Protein 4KAV (pdb70)

Organism: Neisseria meningitidis serogroup B (strain ATCC BAA-335 / MC58) (NCBI:txid122586)

Foldseek 3Di:
DVDAAAEFFVKAFDAPDPDFAEEEEEEAAAAAFLCLDVVLPNVDNLQVVLVVVPLQKQKFNFEWALFLHLGRLLCCFLDGSVPDDPVNSLRYQGLVNHCVVNPAQEEEEDQAPDSSNNCVVHHYDDQLVVQDPVFDDPSHGAQCSVVVCVVCSVVVDRHHYYYYRYHNQCAAPQLQSHADPVLLPFDDADRDRPLVVDDLSRQVSSSSSSSSSVSVSLVVVCVVPQPPLSYWYDYHYKYNWHWDSQVVHTGIRDGPVPGDSRTTHIIIHIHPNCVVRVQFDSVVLSVLSHPDHYYSSLVSQLVCVSGMPSGPSHDLVRSGNVGGDD

Solvent-accessible surface area: 13990 Å² total

Nearest PDB structures (foldseek):
  4kav-assembly1_A  TM=1.002E+00  e=4.774E-69  Neisseria meningitidis MC58
  5fgn-assembly1_A  TM=9.959E-01  e=5.882E-64  Neisseria meningitidis serogroup B
  4tn0-assembly2_B  TM=8.962E-01  e=6.482E-32  Campylobacter jejuni subsp. jejuni HB93-13
  6bnf-assembly1_A  TM=8.898E-01  e=1.001E-30  Moraxella sp. HMSC061H09
  6bnc-assembly2_B  TM=8.935E-01  e=4.174E-30  Moraxella sp. HMSC061H09

Sequence (326 aa):
SNNIPYTQLDAVVVQNRPAAGGSSLRRFVVLVVGETTRAANWGLNGYSRQTTPLLAARGDEIVNFPQVRSCCCGTSAHSLPCCFSSTFDRTDYYDEIKAEHQDNLLDIVQRAGVEVTWLENDSGCCKGVCCGKVPNTDDVVTSSLNLPEYCRNGECLDNILLTKFDEVLNKKNDKDAVLILHTIGSHGPTYYEERYTEAERKKKFTTPPTCCDTNEINKCCTRATLVVNTYDNTVLYVDQFIDKVIRKLENRDDLLESSVVHYVSSDHGESLGENGYLHAAPYAIAPSGQTHHIPVWFSKAFRQHGGIDFFQCCLKQKAAENEYSHDHYFSTVLGLDISNSQTYRKEDILAACCRRP

InterPro domains:
  IPR000917 Sulfatase, N-terminal [PF00884] (233-524)
  IPR012549 Phosphoethanolamine transferase, N-terminal [PF08019] (57-205)
  IPR017850 Alkaline-phosphatase-like, core domain superfamily [G3DSA:3.40.720.10] (210-544)
  IPR017850 Alkaline-phosphatase-like, core domain superfamily [SSF53649] (234-526)
  IPR040423 Phosphoethanolamine transferase [PTHR30443] (1-543)
  IPR058130 Phosphoethanolamine transferase, C-terminal domain [cd16017] (234-525)

Radius of gyration: 19.14 Å; Cα contacts (8 Å, |Δi|>4): 708; chains: 1; bounding box: 42×45×56 Å

CATH classification: 3.40.720.10

Secondary structure (DSSP, 8-state):
--S--B-----EE-PPTTPPPEEEEEEEE-S--GGG-GGGT-SS-S-HHHHHTGGGS---S-EE-S-----TTT---S--GGG--HHHHHTB--HHHHHHHTT-EEEEEE-SS--TTTTTTS-EEEGGGG--TTTEETTEE-GGGGGGGHHHHHTS-SS-EEEEEE--TT-SS-GGGG--GGG--S-S---SS-GGGS-HHHHHHHHHHHHHHHHHHHHHHHHHHTT-TT-EEEEEEEES---B-STT--BS---GGG--HHHHB----B-HHHHHHS-B-HHHHHHHHHH--EEGGGHHHHHHH--EES-SS-----TTGGGB--

Structure (mmCIF, N/CA/C/O backbone):
data_4KAV
#
_entry.id   4KAV
#
_cell.length_a   43.696
_cell.length_b   44.923
_cell.length_c   50.179
_cell.angle_alpha   70.26
_cell.angle_beta   69.36
_cell.angle_gamma   61.13
#
_symmetry.space_group_name_H-M   'P 1'
#
loop_
_entity.id
_entity.type
_entity.pdbx_description
1 polymer 'YhbX/YhjW/YijP/YjdB family protein'
2 non-polymer 'ZINC ION'
3 non-polymer 'COPPER (II) ION'
4 non-polymer 'PHOSPHATE ION'
5 non-polymer 'SODIUM ION'
6 non-polymer 'MAGNESIUM ION'
7 non-polymer DECYLAMINE-N,N-DIMETHYL-N-OXIDE
8 water water
#
loop_
_atom_site.group_PDB
_atom_site.id
_atom_site.type_symbol
_atom_site.label_atom_id
_atom_site.label_alt_id
_atom_site.label_comp_id
_atom_site.label_asym_id
_atom_site.label_entity_id
_atom_site.label_seq_id
_atom_site.pdbx_PDB_ins_code
_atom_site.Cartn_x
_atom_site.Cartn_y
_atom_site.Cartn_z
_atom_site.occupancy
_atom_site.B_iso_or_equiv
_atom_site.auth_seq_id
_atom_site.auth_comp_id
_atom_site.auth_asym_id
_atom_site.auth_atom_id
_atom_site.pdbx_PDB_model_num
ATOM 1 N N . SER A 1 1 ? 21.241 -17.482 -15.711 1.00 19.25 210 SER A N 1
ATOM 2 C CA . SER A 1 1 ? 21.522 -18.025 -17.029 1.00 22.71 210 SER A CA 1
ATOM 3 C C . SER A 1 1 ? 20.716 -19.284 -17.337 1.00 21.71 210 SER A C 1
ATOM 4 O O . SER A 1 1 ? 20.697 -19.741 -18.483 1.00 22.87 210 SER A O 1
ATOM 11 N N . ASN A 1 2 ? 20.058 -19.865 -16.340 1.00 18.11 211 ASN A N 1
ATOM 12 C CA A ASN A 1 2 ? 19.360 -21.151 -16.445 0.51 19.42 211 ASN A CA 1
ATOM 13 C CA B ASN A 1 2 ? 19.515 -21.183 -16.645 0.49 18.02 211 ASN A CA 1
ATOM 14 C C . ASN A 1 2 ? 18.226 -21.141 -17.462 1.00 19.48 211 ASN A C 1
ATOM 15 O O . ASN A 1 2 ? 17.806 -22.175 -17.979 1.00 21.94 211 ASN A O 1
ATOM 34 N N . ILE A 1 3 ? 17.662 -19.962 -17.653 1.00 18.46 212 ILE A N 1
ATOM 35 C CA . ILE A 1 3 ? 16.612 -19.791 -18.640 1.00 19.65 212 ILE A CA 1
ATOM 36 C C . ILE A 1 3 ? 16.875 -18.440 -19.285 1.00 19.64 212 ILE A C 1
ATOM 37 O O . ILE A 1 3 ? 17.492 -17.570 -18.674 1.00 18.19 212 ILE A O 1
ATOM 53 N N . PRO A 1 4 ? 16.455 -18.265 -20.543 1.00 22.27 213 PRO A N 1
ATOM 54 C CA . PRO A 1 4 ? 16.763 -16.973 -21.156 1.00 22.45 213 PRO A CA 1
ATOM 55 C C . PRO A 1 4 ? 16.174 -15.807 -20.373 1.00 20.84 213 PRO A C 1
ATOM 56 O O . PRO A 1 4 ? 15.091 -15.920 -19.806 1.00 21.90 213 PRO A O 1
ATOM 67 N N . TYR A 1 5 ? 16.908 -14.703 -20.332 1.00 18.20 214 TYR A N 1
ATOM 68 C CA . TYR A 1 5 ? 16.471 -13.527 -19.609 1.00 17.33 214 TYR A CA 1
ATOM 69 C C . TYR A 1 5 ? 15.507 -12.735 -20.476 1.00 18.02 214 TYR A C 1
ATOM 70 O O . TYR A 1 5 ? 15.779 -12.478 -21.648 1.00 18.56 214 TYR A O 1
ATOM 88 N N . THR A 1 6 ? 14.381 -12.353 -19.889 1.00 17.01 215 THR A N 1
ATOM 89 C CA . THR A 1 6 ? 13.373 -11.588 -20.596 1.00 16.75 215 THR A CA 1
ATOM 90 C C . THR A 1 6 ? 13.457 -10.113 -20.196 1.00 15.71 215 THR A C 1
ATOM 91 O O . THR A 1 6 ? 13.213 -9.735 -19.045 1.00 13.97 215 THR A O 1
ATOM 102 N N . GLN A 1 7 ? 13.843 -9.272 -21.145 1.00 16.77 216 GLN A N 1
ATOM 103 C CA . GLN A 1 7 ? 13.678 -7.850 -20.979 1.00 17.22 216 GLN A CA 1
ATOM 104 C C . GLN A 1 7 ? 12.207 -7.558 -21.230 1.00 17.09 216 GLN A C 1
ATOM 105 O O . GLN A 1 7 ? 11.604 -8.068 -22.178 1.00 19.76 216 GLN A O 1
ATOM 119 N N . LEU A 1 8 ? 11.608 -6.777 -20.355 1.00 13.46 217 LEU A N 1
ATOM 120 C CA . LEU A 1 8 ? 10.197 -6.461 -20.517 1.00 12.01 217 LEU A CA 1
ATOM 121 C C . LEU A 1 8 ? 10.021 -4.998 -20.830 1.00 11.94 217 LEU A C 1
ATOM 122 O O . LEU A 1 8 ? 10.791 -4.168 -20.360 1.00 13.84 217 LEU A O 1
ATOM 138 N N . ASP A 1 9 ? 8.990 -4.686 -21.596 1.00 10.14 218 ASP A N 1
ATOM 139 C CA . ASP A 1 9 ? 8.628 -3.298 -21.836 1.00 10.61 218 ASP A CA 1
ATOM 140 C C . ASP A 1 9 ? 9.807 -2.527 -22.446 1.00 10.98 218 ASP A C 1
ATOM 141 O O . ASP A 1 9 ? 10.198 -1.471 -21.976 1.00 11.82 218 ASP A O 1
ATOM 181 N N . ALA A 1 11 ? 10.081 -0.711 -25.127 1.00 11.61 220 ALA A N 1
ATOM 182 C CA . ALA A 1 11 ? 9.854 0.598 -25.738 1.00 12.24 220 ALA A CA 1
ATOM 183 C C . ALA A 1 11 ? 9.201 1.563 -24.752 1.00 10.28 220 ALA A C 1
ATOM 184 O O . ALA A 1 11 ? 8.643 2.579 -25.142 1.00 9.10 220 ALA A O 1
ATOM 191 N N . VAL A 1 12 ? 9.292 1.284 -23.456 1.00 8.77 221 VAL A N 1
ATOM 192 C CA A VAL A 1 12 ? 8.663 2.116 -22.455 0.38 7.84 221 VAL A CA 1
ATOM 193 C CA B VAL A 1 12 ? 8.623 2.159 -22.491 0.62 8.74 221 VAL A CA 1
ATOM 194 C C . VAL A 1 12 ? 9.156 3.568 -22.522 1.00 8.23 221 VAL A C 1
ATOM 195 O O . VAL A 1 12 ? 10.344 3.804 -22.743 1.00 9.27 221 VAL A O 1
ATOM 220 N N . VAL A 1 13 ? 8.236 4.498 -22.282 1.00 7.62 222 VAL A N 1
ATOM 221 C CA . VAL A 1 13 ? 8.545 5.909 -22.212 1.00 8.72 222 VAL A CA 1
ATOM 222 C C . VAL A 1 13 ? 7.663 6.508 -21.126 1.00 8.46 222 VAL A C 1
ATOM 223 O O . VAL A 1 13 ? 6.724 5.864 -20.662 1.00 10.04 222 VAL A O 1
ATOM 236 N N . GLN A 1 14 ? 7.970 7.736 -20.715 1.00 7.09 223 GLN A N 1
ATOM 237 C CA . GLN A 1 14 ? 7.018 8.508 -19.938 1.00 8.80 223 GLN A CA 1
ATOM 238 C C . GLN A 1 14 ? 6.117 9.308 -20.848 1.00 11.55 223 GLN A C 1
ATOM 239 O O . GLN A 1 14 ? 6.590 9.884 -21.838 1.00 13.88 223 GLN A O 1
ATOM 253 N N . ASN A 1 15 ? 4.835 9.355 -20.500 1.00 11.83 224 ASN A N 1
ATOM 254 C CA . ASN A 1 15 ? 3.864 10.171 -21.209 1.00 13.81 224 ASN A CA 1
ATOM 255 C C . ASN A 1 15 ? 3.283 11.220 -20.269 1.00 13.36 224 ASN A C 1
ATOM 256 O O . ASN A 1 15 ? 2.075 11.262 -20.037 1.00 15.12 224 ASN A O 1
ATOM 267 N N . ARG A 1 16 ? 4.155 12.068 -19.731 1.00 13.68 225 ARG A N 1
ATOM 268 C CA . ARG A 1 16 ? 3.734 13.131 -18.814 1.00 13.41 225 ARG A CA 1
ATOM 269 C C . ARG A 1 16 ? 3.046 14.224 -19.616 1.00 14.89 225 ARG A C 1
ATOM 270 O O . ARG A 1 16 ? 3.361 14.445 -20.785 1.00 14.98 225 ARG A O 1
ATOM 291 N N . PRO A 1 17 ? 2.114 14.950 -18.982 1.00 15.21 226 PRO A N 1
ATOM 292 C CA . PRO A 1 17 ? 1.558 16.048 -19.759 1.00 15.57 226 PRO A CA 1
ATOM 293 C C . PRO A 1 17 ? 2.637 17.036 -20.237 1.00 15.53 226 PRO A C 1
ATOM 294 O O . PRO A 1 17 ? 3.686 17.254 -19.586 1.00 14.02 226 PRO A O 1
ATOM 305 N N A ALA A 1 18 ? 2.371 17.640 -21.383 0.94 16.72 227 ALA A N 1
ATOM 306 N N B ALA A 1 18 ? 2.355 17.646 -21.386 0.06 15.39 227 ALA A N 1
ATOM 307 C CA A ALA A 1 18 ? 3.251 18.647 -21.945 0.94 16.52 227 ALA A CA 1
ATOM 308 C CA B ALA A 1 18 ? 3.299 18.509 -22.096 0.06 15.07 227 ALA A CA 1
ATOM 309 C C A ALA A 1 18 ? 3.571 19.767 -20.945 0.94 14.36 227 ALA A C 1
ATOM 310 C C B ALA A 1 18 ? 4.295 19.229 -21.185 0.06 14.33 227 ALA A C 1
ATOM 311 O O A ALA A 1 18 ? 2.688 20.285 -20.252 0.94 14.50 227 ALA A O 1
ATOM 312 O O B ALA A 1 18 ? 5.367 18.701 -20.895 0.06 14.55 227 ALA A O 1
ATOM 325 N N A GLY A 1 19 ? 4.846 20.132 -20.844 0.94 12.47 228 GLY A N 1
ATOM 326 N N B GLY A 1 19 ? 3.947 20.436 -20.748 0.06 13.08 228 GLY A N 1
ATOM 327 C CA A GLY A 1 19 ? 5.252 21.218 -19.967 0.94 11.13 228 GLY A CA 1
ATOM 328 C CA B GLY A 1 19 ? 4.839 21.232 -19.926 0.06 11.57 228 GLY A CA 1
ATOM 329 C C A GLY A 1 19 ? 5.119 20.956 -18.460 0.94 9.58 228 GLY A C 1
ATOM 330 C C B GLY A 1 19 ? 4.689 20.932 -18.446 0.06 10.05 228 GLY A C 1
ATOM 331 O O A GLY A 1 19 ? 5.132 21.889 -17.644 0.94 9.74 228 GLY A O 1
ATOM 332 O O B GLY A 1 19 ? 4.296 21.796 -17.659 0.06 10.22 228 GLY A O 1
ATOM 339 N N . SER A 1 20 ? 5.020 19.702 -18.069 1.00 8.47 229 SER A N 1
ATOM 340 C CA A SER A 1 20 ? 4.765 19.418 -16.675 0.55 6.99 229 SER A CA 1
ATOM 341 C CA B SER A 1 20 ? 4.841 19.226 -16.701 0.45 7.87 229 SER A CA 1
ATOM 342 C C . SER A 1 20 ? 5.981 19.568 -15.743 1.00 6.52 229 SER A C 1
ATOM 343 O O . SER A 1 20 ? 7.165 19.553 -16.133 1.00 6.84 229 SER A O 1
ATOM 358 N N . LEU A 1 21 ? 5.637 19.771 -14.482 1.00 5.69 230 LEU A N 1
ATOM 359 C CA . LEU A 1 21 ? 6.598 19.858 -13.413 1.00 4.87 230 LEU A CA 1
ATOM 360 C C . LEU A 1 21 ? 7.243 18.497 -13.190 1.00 5.63 230 LEU A C 1
ATOM 361 O O . LEU A 1 21 ? 6.714 17.464 -13.574 1.00 6.99 230 LEU A O 1
ATOM 377 N N . ARG A 1 22 ? 8.376 18.506 -12.494 1.00 4.74 231 ARG A N 1
ATOM 378 C CA . ARG A 1 22 ? 9.060 17.300 -12.071 1.00 4.45 231 ARG A CA 1
ATOM 379 C C . ARG A 1 22 ? 8.212 16.502 -11.102 1.00 4.89 231 ARG A C 1
ATOM 380 O O . ARG A 1 22 ? 7.553 17.042 -10.204 1.00 5.82 231 ARG A O 1
ATOM 401 N N . ARG A 1 23 ? 8.253 15.189 -11.260 1.00 4.32 232 ARG A N 1
ATOM 402 C CA . ARG A 1 23 ? 7.547 14.277 -10.383 1.00 4.83 232 ARG A CA 1
ATOM 403 C C . ARG A 1 23 ? 8.595 13.502 -9.604 1.00 4.18 232 ARG A C 1
ATOM 404 O O . ARG A 1 23 ? 9.506 12.926 -10.195 1.00 5.80 232 ARG A O 1
ATOM 425 N N . PHE A 1 24 ? 8.471 13.500 -8.271 1.00 5.65 233 PHE A N 1
ATOM 426 C CA . PHE A 1 24 ? 9.451 12.889 -7.362 1.00 5.06 233 PHE A CA 1
ATOM 427 C C . PHE A 1 24 ? 8.700 11.931 -6.436 1.00 3.60 233 PHE A C 1
ATOM 428 O O . PHE A 1 24 ? 7.880 12.346 -5.617 1.00 5.14 233 PHE A O 1
ATOM 445 N N . VAL A 1 25 ? 8.944 10.641 -6.611 1.00 3.05 234 VAL A N 1
ATOM 446 C CA . VAL A 1 25 ? 8.264 9.628 -5.824 1.00 3.00 234 VAL A CA 1
ATOM 447 C C . VAL A 1 25 ? 9.222 8.942 -4.852 1.00 3.20 234 VAL A C 1
ATOM 448 O O . VAL A 1 25 ? 10.269 8.424 -5.238 1.00 4.08 234 VAL A O 1
ATOM 461 N N . VAL A 1 26 ? 8.862 8.959 -3.583 1.00 4.09 235 VAL A N 1
ATOM 462 C CA . VAL A 1 26 ? 9.636 8.263 -2.559 1.00 3.32 235 VAL A CA 1
ATOM 463 C C . VAL A 1 26 ? 8.907 6.979 -2.155 1.00 3.70 235 VAL A C 1
ATOM 464 O O . VAL A 1 26 ? 7.752 7.051 -1.727 1.00 5.29 235 VAL A O 1
ATOM 477 N N . LEU A 1 27 ? 9.563 5.845 -2.318 1.00 2.61 236 LEU A N 1
ATOM 478 C CA . LEU A 1 27 ? 9.048 4.560 -1.882 1.00 2.32 236 LEU A CA 1
ATOM 479 C C . LEU A 1 27 ? 9.789 4.176 -0.635 1.00 2.68 236 LEU A C 1
ATOM 480 O O . LEU A 1 27 ? 10.962 3.780 -0.706 1.00 3.17 236 LEU A O 1
ATOM 496 N N . VAL A 1 28 ? 9.116 4.275 0.500 1.00 2.56 237 VAL A N 1
ATOM 497 C CA . VAL A 1 28 ? 9.693 3.805 1.770 1.00 1.73 237 VAL A CA 1
ATOM 498 C C . VAL A 1 28 ? 9.295 2.341 1.906 1.00 1.44 237 VAL A C 1
ATOM 499 O O . VAL A 1 28 ? 8.087 2.027 1.985 1.00 2.93 237 VAL A O 1
ATOM 512 N N . VAL A 1 29 ? 10.285 1.472 1.840 1.00 2.13 238 VAL A N 1
ATOM 513 C CA . VAL A 1 29 ? 10.055 0.056 2.020 1.00 2.66 238 VAL A CA 1
ATOM 514 C C . VAL A 1 29 ? 10.369 -0.244 3.466 1.00 2.79 238 VAL A C 1
ATOM 515 O O . VAL A 1 29 ? 11.536 -0.199 3.903 1.00 4.97 238 VAL A O 1
ATOM 528 N N . GLY A 1 30 ? 9.302 -0.497 4.221 1.00 2.78 239 GLY A N 1
ATOM 529 C CA . GLY A 1 30 ? 9.398 -0.786 5.632 1.00 4.37 239 GLY A CA 1
ATOM 530 C C . GLY A 1 30 ? 9.840 -2.197 5.896 1.00 2.52 239 GLY A C 1
ATOM 531 O O . GLY A 1 30 ? 10.063 -2.982 5.001 1.00 3.44 239 GLY A O 1
ATOM 535 N N . GLU A 1 31 ? 9.940 -2.513 7.173 1.00 2.45 240 GLU A N 1
ATOM 536 C CA . GLU A 1 31 ? 10.505 -3.762 7.613 1.00 3.35 240 GLU A CA 1
ATOM 537 C C . GLU A 1 31 ? 9.802 -4.131 8.919 1.00 3.21 240 GLU A C 1
ATOM 538 O O . GLU A 1 31 ? 9.862 -3.385 9.900 1.00 3.72 240 GLU A O 1
ATOM 550 N N . THR A 1 32 ? 9.169 -5.302 8.943 1.00 2.24 241 THR A N 1
ATOM 551 C CA . THR A 1 32 ? 8.627 -5.920 10.168 1.00 1.97 241 THR A CA 1
ATOM 552 C C . THR A 1 32 ? 7.416 -5.240 10.854 1.00 2.46 241 THR A C 1
ATOM 553 O O . THR A 1 32 ? 6.709 -5.891 11.615 1.00 4.16 241 THR A O 1
ATOM 564 N N . THR A 1 33 ? 7.164 -3.971 10.580 1.00 2.38 242 THR A N 1
ATOM 565 C CA . THR A 1 33 ? 6.030 -3.265 11.141 1.00 2.44 242 THR A CA 1
ATOM 566 C C . THR A 1 33 ? 4.701 -3.846 10.693 1.00 3.29 242 THR A C 1
ATOM 567 O O . THR A 1 33 ? 4.479 -4.093 9.507 1.00 3.70 242 THR A O 1
ATOM 578 N N . ARG A 1 34 ? 3.829 -4.125 11.670 1.00 2.55 243 ARG A N 1
ATOM 579 C CA . ARG A 1 34 ? 2.560 -4.787 11.378 1.00 3.71 243 ARG A CA 1
ATOM 580 C C . ARG A 1 34 ? 1.328 -3.909 11.596 1.00 2.90 243 ARG A C 1
ATOM 581 O O . ARG A 1 34 ? 1.323 -2.984 12.405 1.00 3.78 243 ARG A O 1
ATOM 602 N N . ALA A 1 35 ? 0.290 -4.198 10.820 1.00 3.42 244 ALA A N 1
ATOM 603 C CA . ALA A 1 35 ? -0.941 -3.426 10.841 1.00 3.90 244 ALA A CA 1
ATOM 604 C C . ALA A 1 35 ? -1.604 -3.313 12.199 1.00 5.27 244 ALA A C 1
ATOM 605 O O . ALA A 1 35 ? -2.198 -2.283 12.529 1.00 6.11 244 ALA A O 1
ATOM 612 N N . ALA A 1 36 ? -1.539 -4.378 12.969 1.00 5.53 245 ALA A N 1
ATOM 613 C CA . ALA A 1 36 ? -2.258 -4.446 14.222 1.00 5.69 245 ALA A CA 1
ATOM 614 C C . ALA A 1 36 ? -1.676 -3.497 15.281 1.00 6.15 245 ALA A C 1
ATOM 615 O O . ALA A 1 36 ? -2.326 -3.275 16.304 1.00 8.56 245 ALA A O 1
ATOM 622 N N . ASN A 1 37 ? -0.476 -2.950 15.069 1.00 4.82 246 ASN A N 1
ATOM 623 C CA . ASN A 1 37 ? 0.105 -2.015 16.019 1.00 3.41 246 ASN A CA 1
ATOM 624 C C . ASN A 1 37 ? 0.282 -0.625 15.431 1.00 4.07 246 ASN A C 1
ATOM 625 O O . ASN A 1 37 ? 1.108 0.165 15.889 1.00 5.00 246 ASN A O 1
ATOM 636 N N . TRP A 1 38 ? -0.486 -0.352 14.389 1.00 3.86 247 TRP A N 1
ATOM 637 C CA . TRP A 1 38 ? -0.403 0.899 13.631 1.00 4.58 247 TRP A CA 1
ATOM 638 C C . TRP A 1 38 ? -1.522 1.817 14.078 1.00 5.45 247 TRP A C 1
ATOM 639 O O . TRP A 1 38 ? -2.708 1.475 13.956 1.00 5.82 247 TRP A O 1
ATOM 660 N N . GLY A 1 39 ? -1.186 2.983 14.608 1.00 6.10 248 GLY A N 1
ATOM 661 C CA . GLY A 1 39 ? -2.184 3.832 15.221 1.00 6.63 248 GLY A CA 1
ATOM 662 C C . GLY A 1 39 ? -3.321 4.232 14.299 1.00 7.20 248 GLY A C 1
ATOM 663 O O . GLY A 1 39 ? -4.478 4.294 14.725 1.00 7.70 248 GLY A O 1
ATOM 667 N N . LEU A 1 40 ? -3.015 4.508 13.042 1.00 5.85 249 LEU A N 1
ATOM 668 C CA . LEU A 1 40 ? -4.072 4.921 12.108 1.00 5.83 249 LEU A CA 1
ATOM 669 C C . LEU A 1 40 ? -5.112 3.834 11.863 1.00 5.93 249 LEU A C 1
ATOM 670 O O . LEU A 1 40 ? -6.226 4.144 11.410 1.00 6.95 249 LEU A O 1
ATOM 686 N N . ASN A 1 41 ? -4.759 2.574 12.116 1.00 5.43 250 ASN A N 1
ATOM 687 C CA . ASN A 1 41 ? -5.695 1.472 11.993 1.00 6.04 250 ASN A CA 1
ATOM 688 C C . ASN A 1 41 ? -6.562 1.257 13.227 1.00 8.17 250 ASN A C 1
ATOM 689 O O . ASN A 1 41 ? -7.377 0.321 13.245 1.00 12.44 250 ASN A O 1
ATOM 700 N N . GLY A 1 42 ? -6.384 2.074 14.266 1.00 7.41 251 GLY A N 1
ATOM 701 C CA . GLY A 1 42 ? -7.245 1.958 15.430 1.00 8.25 251 GLY A CA 1
ATOM 702 C C . GLY A 1 42 ? -6.612 1.187 16.570 1.00 8.91 251 GLY A C 1
ATOM 703 O O . GLY A 1 42 ? -7.291 0.793 17.511 1.00 12.32 251 GLY A O 1
ATOM 707 N N . TYR A 1 43 ? -5.315 0.916 16.487 1.00 7.79 252 TYR A N 1
ATOM 708 C CA . TYR A 1 43 ? -4.625 0.326 17.631 1.00 9.12 252 TYR A CA 1
ATOM 709 C C . TYR A 1 43 ? -4.885 1.206 18.861 1.00 10.58 252 TYR A C 1
ATOM 710 O O . TYR A 1 43 ? -4.960 2.434 18.754 1.00 11.76 252 TYR A O 1
ATOM 728 N N . SER A 1 44 ? -5.024 0.580 20.028 1.00 11.25 253 SER A N 1
ATOM 729 C CA . SER A 1 44 ? -5.372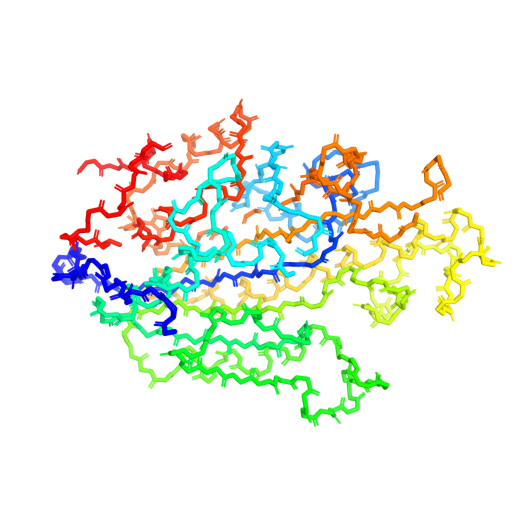 1.349 21.219 1.00 14.30 253 SER A CA 1
ATOM 730 C C . SER A 1 44 ? -4.299 2.356 21.633 1.00 12.84 253 SER A C 1
ATOM 731 O O . SER A 1 44 ? -4.605 3.342 22.291 1.00 14.93 253 SER A O 1
ATOM 739 N N . ARG A 1 45 ? -3.052 2.125 21.238 1.00 10.11 254 ARG A N 1
ATOM 740 C CA . ARG A 1 45 ? -1.994 3.112 21.448 1.00 9.11 254 ARG A CA 1
ATOM 741 C C . ARG A 1 45 ? -1.783 3.887 20.165 1.00 8.35 254 ARG A C 1
ATOM 742 O O . ARG A 1 45 ? -1.771 3.318 19.058 1.00 7.78 254 ARG A O 1
ATOM 763 N N . GLN A 1 46 ? -1.600 5.195 20.304 1.00 8.20 255 GLN A N 1
ATOM 764 C CA . GLN A 1 46 ? -1.303 6.022 19.135 1.00 8.50 255 GLN A CA 1
ATOM 765 C C . GLN A 1 46 ? 0.172 5.941 18.811 1.00 8.08 255 GLN A C 1
ATOM 766 O O . GLN A 1 46 ? 0.979 6.738 19.267 1.00 10.04 255 GLN A O 1
ATOM 780 N N . THR A 1 47 ? 0.513 4.939 18.021 1.00 5.46 256 THR A N 1
ATOM 781 C CA . THR A 1 47 ? 1.880 4.72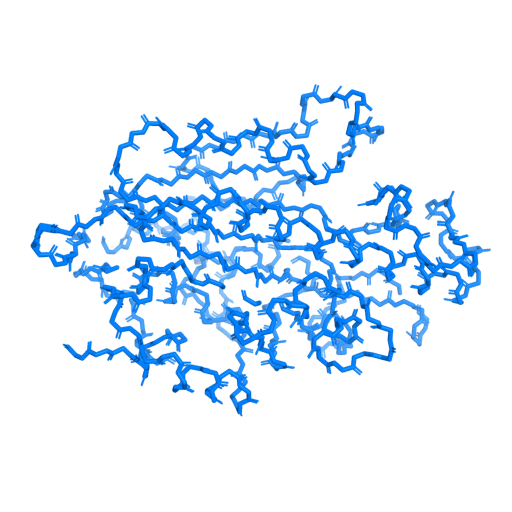7 17.584 1.00 4.02 256 THR A CA 1
ATOM 782 C C . THR A 1 47 ? 2.246 5.545 16.355 1.00 4.82 256 THR A C 1
ATOM 783 O O . THR A 1 47 ? 3.388 5.499 15.885 1.00 4.40 256 THR A O 1
ATOM 794 N N . THR A 1 48 ? 1.269 6.257 15.803 1.00 5.23 257 THR A N 1
ATOM 795 C CA . THR A 1 48 ? 1.509 7.102 14.641 1.00 5.87 257 THR A CA 1
ATOM 796 C C . THR A 1 48 ? 0.987 8.535 14.849 1.00 6.73 257 THR A C 1
ATOM 797 O O . THR A 1 48 ? 0.184 9.033 14.078 1.00 6.54 257 THR A O 1
ATOM 808 N N . PRO A 1 49 ? 1.454 9.201 15.911 1.00 6.56 258 PRO A N 1
ATOM 809 C CA . PRO A 1 49 ? 0.870 10.497 16.271 1.00 7.00 258 PRO A CA 1
ATOM 810 C C . PRO A 1 49 ? 1.137 11.598 15.259 1.00 7.53 258 PRO A C 1
ATOM 811 O O . PRO A 1 49 ? 0.273 12.442 15.113 1.00 8.29 258 PRO A O 1
ATOM 822 N N . LEU A 1 50 ? 2.279 11.597 14.580 1.00 6.60 259 LEU A N 1
ATOM 823 C CA . LEU A 1 50 ? 2.561 12.678 13.663 1.00 6.50 259 LEU A CA 1
ATOM 824 C C . LEU A 1 50 ? 1.715 12.526 12.401 1.00 7.09 259 LEU A C 1
ATOM 825 O O . LEU A 1 50 ? 1.193 13.509 11.854 1.00 8.15 259 LEU A O 1
ATOM 841 N N . LEU A 1 51 ? 1.573 11.294 11.933 1.00 6.16 260 LEU A N 1
ATOM 842 C CA . LEU A 1 51 ? 0.721 11.026 10.801 1.00 5.63 260 LEU A CA 1
ATOM 843 C C . LEU A 1 51 ? -0.743 11.278 11.130 1.00 6.80 260 LEU A C 1
ATOM 844 O O . LEU A 1 51 ? -1.470 11.792 10.284 1.00 7.62 260 LEU A O 1
ATOM 860 N N . ALA A 1 52 ? -1.184 10.893 12.333 1.00 7.72 261 ALA A N 1
ATOM 861 C CA . ALA A 1 52 ? -2.550 11.175 12.740 1.00 7.24 261 ALA A CA 1
ATOM 862 C C . ALA A 1 52 ? -2.850 12.671 12.773 1.00 9.71 261 ALA A C 1
ATOM 863 O O . ALA A 1 52 ? -3.909 13.089 12.304 1.00 9.64 261 ALA A O 1
ATOM 870 N N . ALA A 1 53 ? -1.920 13.468 13.305 1.00 9.09 262 ALA A N 1
ATOM 871 C CA . ALA A 1 53 ? -2.107 14.913 13.390 1.00 8.94 262 ALA A CA 1
ATOM 872 C C . ALA A 1 53 ? -2.213 15.578 12.024 1.00 11.43 262 ALA A C 1
ATOM 873 O O . ALA A 1 53 ? -2.865 16.621 11.897 1.00 11.99 262 ALA A O 1
ATOM 880 N N . ARG A 1 54 ? -1.578 14.989 11.010 1.00 10.71 263 ARG A N 1
ATOM 881 C CA . ARG A 1 54 ? -1.669 15.495 9.638 1.00 10.55 263 ARG A CA 1
ATOM 882 C C . ARG A 1 54 ? -3.055 15.260 9.046 1.00 11.86 263 ARG A C 1
ATOM 883 O O . ARG A 1 54 ? -3.418 15.869 8.037 1.00 14.74 263 ARG A O 1
ATOM 904 N N . GLY A 1 55 ? -3.840 14.378 9.662 1.00 10.81 264 GLY A N 1
ATOM 905 C CA . GLY A 1 55 ? -5.240 14.257 9.305 1.00 10.68 264 GLY A CA 1
ATOM 906 C C . GLY A 1 55 ? -5.492 13.787 7.892 1.00 11.21 264 GLY A C 1
ATOM 907 O O . GLY A 1 55 ? -4.895 12.815 7.409 1.00 10.53 264 GLY A O 1
ATOM 911 N N . ASP A 1 56 ? -6.360 14.516 7.203 1.00 12.97 265 ASP A N 1
ATOM 912 C CA . ASP A 1 56 ? -6.894 14.052 5.947 1.00 13.72 265 ASP A CA 1
ATOM 913 C C . ASP A 1 56 ? -5.828 13.827 4.877 1.00 13.47 265 ASP A C 1
ATOM 914 O O . ASP A 1 56 ? -6.005 12.970 4.014 1.00 14.35 265 ASP A O 1
ATOM 923 N N . GLU A 1 57 ? -4.710 14.555 4.940 1.00 11.09 266 GLU A N 1
ATOM 924 C CA . GLU A 1 57 ? -3.707 14.451 3.894 1.00 11.60 266 GLU A CA 1
ATOM 925 C C . GLU A 1 57 ? -2.942 13.129 3.879 1.00 10.22 266 GLU A C 1
ATOM 926 O O . GLU A 1 57 ? -2.253 12.844 2.907 1.00 12.16 266 GLU A O 1
ATOM 938 N N . ILE A 1 58 ? -3.060 12.312 4.915 1.00 7.76 267 ILE A N 1
ATOM 939 C CA . ILE A 1 58 ? -2.468 10.981 4.879 1.00 7.06 267 ILE A CA 1
ATOM 940 C C . ILE A 1 58 ? -3.552 9.978 4.512 1.00 6.72 267 ILE A C 1
ATOM 941 O O . ILE A 1 58 ? -4.576 9.890 5.192 1.00 8.47 267 ILE A O 1
ATOM 957 N N . VAL A 1 59 ? -3.327 9.227 3.443 1.00 4.27 268 VAL A N 1
ATOM 958 C CA . VAL A 1 59 ? -4.234 8.162 3.050 1.00 5.07 268 VAL A CA 1
ATOM 959 C C . VAL A 1 59 ? -3.738 6.886 3.689 1.00 3.75 268 VAL A C 1
ATOM 960 O O . VAL A 1 59 ? -2.620 6.454 3.424 1.00 5.19 268 VAL A O 1
ATOM 973 N N . ASN A 1 60 ? -4.533 6.324 4.580 1.00 4.12 269 ASN A N 1
ATOM 974 C CA . ASN A 1 60 ? -4.191 5.097 5.263 1.00 5.16 269 ASN A CA 1
ATOM 975 C C . ASN A 1 60 ? -5.007 3.945 4.693 1.00 5.18 269 ASN A C 1
ATOM 976 O O . ASN A 1 60 ? -6.180 4.106 4.373 1.00 6.05 269 ASN A O 1
ATOM 987 N N . PHE A 1 61 ? -4.380 2.784 4.590 1.00 4.57 270 PHE A N 1
ATOM 988 C CA . PHE A 1 61 ? -5.007 1.597 4.032 1.00 4.56 270 PHE A CA 1
ATOM 989 C C . PHE A 1 61 ? -5.140 0.527 5.101 1.00 4.56 270 PHE A C 1
ATOM 990 O O . PHE A 1 61 ? -4.164 -0.161 5.422 1.00 4.76 270 PHE A O 1
ATOM 1007 N N . PRO A 1 62 ? -6.336 0.370 5.668 1.00 5.83 271 PRO A N 1
ATOM 1008 C CA . PRO A 1 62 ? -6.460 -0.567 6.792 1.00 5.55 271 PRO A CA 1
ATOM 1009 C C . PRO A 1 62 ? -6.464 -2.072 6.457 1.00 4.85 271 PRO A C 1
ATOM 1010 O O . PRO A 1 62 ? -6.426 -2.878 7.392 1.00 6.51 271 PRO A O 1
ATOM 1021 N N . GLN A 1 63 ? -6.546 -2.446 5.187 1.00 4.77 272 GLN A N 1
ATOM 1022 C CA . GLN A 1 63 ? -6.533 -3.866 4.821 1.00 5.08 272 GLN A CA 1
ATOM 1023 C C . GLN A 1 63 ? -5.530 -4.158 3.706 1.00 4.73 272 GLN A C 1
ATOM 1024 O O . GLN A 1 63 ? -5.866 -4.114 2.513 1.00 7.23 272 GLN A O 1
ATOM 1038 N N . VAL A 1 64 ? -4.292 -4.453 4.107 1.00 4.23 273 VAL A N 1
ATOM 1039 C CA . VAL A 1 64 ? -3.209 -4.746 3.178 1.00 4.01 273 VAL A CA 1
ATOM 1040 C C . VAL A 1 64 ? -2.511 -6.026 3.617 1.00 4.74 273 VAL A C 1
ATOM 1041 O O . VAL A 1 64 ? -2.240 -6.202 4.813 1.00 5.28 273 VAL A O 1
ATOM 1054 N N . ARG A 1 65 ? -2.217 -6.907 2.664 1.00 5.22 274 ARG A N 1
ATOM 1055 C CA . ARG A 1 65 ? -1.521 -8.170 2.943 1.00 5.70 274 ARG A CA 1
ATOM 1056 C C . ARG A 1 65 ? -0.208 -8.224 2.213 1.00 4.64 274 ARG A C 1
ATOM 1057 O O . ARG A 1 65 ? -0.062 -7.704 1.110 1.00 5.18 274 ARG A O 1
ATOM 1078 N N . SER A 1 66 ? 0.786 -8.824 2.870 1.00 3.74 275 SER A N 1
ATOM 1079 C CA . SER A 1 66 ? 2.092 -8.994 2.269 1.00 3.40 275 SER A CA 1
ATOM 1080 C C . SER A 1 66 ? 2.135 -10.188 1.294 1.00 4.02 275 SER A C 1
ATOM 1081 O O . SER A 1 66 ? 1.288 -11.058 1.338 1.00 6.73 275 SER A O 1
ATOM 1089 N N A CYS A 1 67 ? 3.133 -10.153 0.403 0.33 4.89 276 CYS A N 1
ATOM 1090 N N B CYS A 1 67 ? 3.173 -10.233 0.466 0.32 4.54 276 CYS A N 1
ATOM 1091 N N C CYS A 1 67 ? 3.163 -10.247 0.464 0.35 5.33 276 CYS A N 1
ATOM 1092 C CA A CYS A 1 67 ? 3.534 -11.253 -0.497 0.33 6.84 276 CYS A CA 1
ATOM 1093 C CA B CYS A 1 67 ? 3.393 -11.350 -0.446 0.32 5.31 276 CYS A CA 1
ATOM 1094 C CA C CYS A 1 67 ? 3.320 -11.381 -0.427 0.35 7.02 276 CYS A CA 1
ATOM 1095 C C A CYS A 1 67 ? 4.119 -12.422 0.283 0.33 6.50 276 CYS A C 1
ATOM 1096 C C B CYS A 1 67 ? 4.175 -12.455 0.242 0.32 6.09 276 CYS A C 1
ATOM 1097 C C C CYS A 1 67 ? 4.286 -12.415 0.144 0.35 7.17 276 CYS A C 1
ATOM 1098 O O A CYS A 1 67 ? 3.811 -13.586 0.027 0.33 6.01 276 CYS A O 1
ATOM 1099 O O B CYS A 1 67 ? 4.057 -13.622 -0.123 0.32 6.51 276 CYS A O 1
ATOM 1100 O O C CYS A 1 67 ? 4.411 -13.493 -0.417 0.35 8.13 276 CYS A O 1
ATOM 1120 N N . GLY A 1 68 ? 4.964 -12.083 1.249 1.00 6.11 277 GLY A N 1
ATOM 1121 C CA . GLY A 1 68 ? 5.779 -13.045 1.951 1.00 7.57 277 GLY A CA 1
ATOM 1122 C C . GLY A 1 68 ? 5.920 -12.658 3.410 1.00 6.36 277 GLY A C 1
ATOM 1123 O O . GLY A 1 68 ? 5.364 -11.649 3.843 1.00 5.06 277 GLY A O 1
ATOM 1127 N N . THR A 1 69 ? 6.668 -13.466 4.167 1.00 7.39 278 THR A N 1
ATOM 1128 C CA . THR A 1 69 ? 6.891 -13.190 5.593 1.00 6.62 278 THR A CA 1
ATOM 1129 C C . THR A 1 69 ? 8.368 -12.972 5.861 1.00 7.68 278 THR A C 1
ATOM 1130 O O . THR A 1 69 ? 8.795 -12.963 7.011 1.00 8.15 278 THR A O 1
ATOM 1141 N N . SER A 1 70 ? 9.148 -12.723 4.811 1.00 8.66 279 SER A N 1
ATOM 1142 C CA . SER A 1 70 ? 10.551 -12.391 4.977 1.00 10.75 279 SER A CA 1
ATOM 1143 C C . SER A 1 70 ? 10.957 -11.541 3.812 1.00 8.72 279 SER A C 1
ATOM 1144 O O . SER A 1 70 ? 10.286 -11.554 2.792 1.00 9.00 279 SER A O 1
ATOM 1182 N N . ALA A 1 72 ? 13.437 -11.858 1.806 1.00 8.71 281 ALA A N 1
ATOM 1183 C CA . ALA A 1 72 ? 13.888 -12.661 0.678 1.00 10.23 281 ALA A CA 1
ATOM 1184 C C . ALA A 1 72 ? 12.747 -13.010 -0.277 1.00 9.15 281 ALA A C 1
ATOM 1185 O O . ALA A 1 72 ? 12.981 -13.173 -1.465 1.00 11.23 281 ALA A O 1
ATOM 1192 N N . HIS A 1 73 ? 11.528 -13.125 0.250 1.00 7.91 282 HIS A N 1
ATOM 1193 C CA . HIS A 1 73 ? 10.370 -13.383 -0.592 1.00 8.73 282 HIS A CA 1
ATOM 1194 C C . HIS A 1 73 ? 9.637 -12.104 -0.964 1.00 8.38 282 HIS A C 1
ATOM 1195 O O . HIS A 1 73 ? 9.324 -11.872 -2.142 1.00 8.06 282 HIS A O 1
ATOM 1210 N N . SER A 1 74 ? 9.328 -11.281 0.032 1.00 6.30 283 SER A N 1
ATOM 1211 C CA . SER A 1 74 ? 8.516 -10.115 -0.213 1.00 4.53 283 SER A CA 1
ATOM 1212 C C . SER A 1 74 ? 9.114 -9.123 -1.188 1.00 4.88 283 SER A C 1
ATOM 1213 O O . SER A 1 74 ? 8.412 -8.620 -2.034 1.00 5.28 283 SER A O 1
ATOM 1221 N N . LEU A 1 75 ? 10.381 -8.794 -1.038 1.00 5.46 284 LEU A N 1
ATOM 1222 C CA . LEU A 1 75 ? 10.959 -7.782 -1.912 1.00 5.96 284 LEU A CA 1
ATOM 1223 C C . LEU A 1 75 ? 10.961 -8.188 -3.390 1.00 5.41 284 LEU A C 1
ATOM 1224 O O . LEU A 1 75 ? 10.483 -7.425 -4.227 1.00 5.47 284 LEU A O 1
ATOM 1240 N N . PRO A 1 76 ? 11.505 -9.370 -3.727 1.00 6.45 285 PRO A N 1
ATOM 1241 C CA . PRO A 1 76 ? 11.499 -9.714 -5.153 1.00 7.08 285 PRO A CA 1
ATOM 1242 C C . PRO A 1 76 ? 10.078 -9.813 -5.706 1.00 6.23 285 PRO A C 1
ATOM 1243 O O . PRO A 1 76 ? 9.833 -9.425 -6.844 1.00 7.97 285 PRO A O 1
ATOM 1254 N N A CYS A 1 77 ? 9.128 -10.314 -4.925 0.35 6.36 286 CYS A N 1
ATOM 1255 N N B CYS A 1 77 ? 9.148 -10.309 -4.900 0.65 5.73 286 CYS A N 1
ATOM 1256 C CA A CYS A 1 77 ? 7.772 -10.477 -5.453 0.35 6.64 286 CYS A CA 1
ATOM 1257 C CA B CYS A 1 77 ? 7.766 -10.477 -5.342 0.65 5.58 286 CYS A CA 1
ATOM 1258 C C A CYS A 1 77 ? 7.071 -9.109 -5.619 0.35 5.95 286 CYS A C 1
ATOM 1259 C C B CYS A 1 77 ? 7.109 -9.113 -5.608 0.65 4.72 286 CYS A C 1
ATOM 1260 O O A CYS A 1 77 ? 6.388 -8.872 -6.633 0.35 6.94 286 CYS A O 1
ATOM 1261 O O B CYS A 1 77 ? 6.491 -8.891 -6.668 0.65 5.38 286 CYS A O 1
ATOM 1292 N N . PHE A 1 79 ? 8.413 -6.242 -6.246 1.00 5.08 288 PHE A N 1
ATOM 1293 C CA . PHE A 1 79 ? 9.007 -5.514 -7.369 1.00 3.99 288 PHE A CA 1
ATOM 1294 C C . PHE A 1 79 ? 8.881 -6.275 -8.697 1.00 3.77 288 PHE A C 1
ATOM 1295 O O . PHE A 1 79 ? 9.406 -5.828 -9.705 1.00 4.40 288 PHE A O 1
ATOM 1312 N N . SER A 1 80 ? 8.178 -7.411 -8.690 1.00 3.79 289 SER A N 1
ATOM 1313 C CA A SER A 1 80 ? 7.973 -8.193 -9.915 0.67 4.31 289 SER A CA 1
ATOM 1314 C CA B SER A 1 80 ? 7.970 -8.271 -9.850 0.33 4.78 289 SER A CA 1
ATOM 1315 C C . SER A 1 80 ? 6.570 -8.094 -10.436 1.00 4.55 289 SER A C 1
ATOM 1316 O O . SER A 1 80 ? 5.635 -7.698 -9.698 1.00 5.58 289 SER A O 1
ATOM 1331 N N . THR A 1 81 ? 6.417 -8.481 -11.700 1.00 5.39 290 THR A N 1
ATOM 1332 C CA . THR A 1 81 ? 5.120 -8.533 -12.358 1.00 5.57 290 THR A CA 1
ATOM 1333 C C . THR A 1 81 ? 4.211 -9.591 -11.732 1.00 6.41 290 THR A C 1
ATOM 1334 O O . THR A 1 81 ? 2.992 -9.540 -11.913 1.00 7.89 290 THR A O 1
ATOM 1345 N N . PHE A 1 82 ? 4.789 -10.565 -11.052 1.00 5.48 291 PHE A N 1
ATOM 1346 C CA . PHE A 1 82 ? 3.999 -11.673 -10.493 1.00 7.32 291 PHE A CA 1
ATOM 1347 C C . PHE A 1 82 ? 3.225 -11.295 -9.248 1.00 8.47 291 PHE A C 1
ATOM 1348 O O . PHE A 1 82 ? 3.654 -10.446 -8.476 1.00 8.02 291 PHE A O 1
ATOM 1365 N N . ASP A 1 83 ? 2.096 -11.973 -9.034 1.00 7.88 292 ASP A N 1
ATOM 1366 C CA . ASP A 1 83 ? 1.300 -11.821 -7.821 1.00 7.37 292 ASP A CA 1
ATOM 1367 C C . ASP A 1 83 ? 1.738 -12.926 -6.863 1.00 7.10 292 ASP A C 1
ATOM 1368 O O . ASP A 1 83 ? 2.352 -13.917 -7.281 1.00 8.16 292 ASP A O 1
ATOM 1377 N N . ARG A 1 84 ? 1.389 -12.791 -5.590 1.00 6.28 293 ARG A N 1
ATOM 1378 C CA . ARG A 1 84 ? 1.768 -13.807 -4.616 1.00 7.24 293 ARG A CA 1
ATOM 1379 C C . ARG A 1 84 ? 1.374 -15.201 -5.058 1.00 7.86 293 ARG A C 1
ATOM 1380 O O . ARG A 1 84 ? 2.169 -16.128 -4.982 1.00 8.15 293 ARG A O 1
ATOM 1401 N N . THR A 1 85 ? 0.143 -15.361 -5.537 1.00 7.12 294 THR A N 1
ATOM 1402 C CA . THR A 1 85 ? -0.367 -16.699 -5.803 1.00 8.76 294 THR A CA 1
ATOM 1403 C C . THR A 1 85 ? 0.184 -17.317 -7.085 1.00 9.18 294 THR A C 1
ATOM 1404 O O . THR A 1 85 ? 0.006 -18.526 -7.305 1.00 11.40 294 THR A O 1
ATOM 1415 N N . ASP A 1 86 ? 0.836 -16.547 -7.950 1.00 8.72 295 ASP A N 1
ATOM 1416 C CA . ASP A 1 86 ? 1.502 -17.168 -9.096 1.00 11.18 295 ASP A CA 1
ATOM 1417 C C . ASP A 1 86 ? 2.977 -16.889 -9.166 1.00 11.87 295 ASP A C 1
ATOM 1418 O O . ASP A 1 86 ? 3.599 -17.118 -10.191 1.00 12.59 295 ASP A O 1
ATOM 1427 N N . TYR A 1 87 ? 3.548 -16.465 -8.054 1.00 11.08 296 TYR A N 1
ATOM 1428 C CA A TYR A 1 87 ? 4.954 -16.088 -8.035 0.55 11.51 296 TYR A CA 1
ATOM 1429 C CA B TYR A 1 87 ? 4.958 -16.098 -8.044 0.45 12.09 296 TYR A CA 1
ATOM 1430 C C . TYR A 1 87 ? 5.839 -17.285 -8.388 1.00 13.36 296 TYR A C 1
ATOM 1431 O O . TYR A 1 87 ? 5.703 -18.364 -7.816 1.00 15.35 296 TYR A O 1
ATOM 1464 N N . ASP A 1 88 ? 6.751 -17.067 -9.328 1.00 16.02 297 ASP A N 1
ATOM 1465 C CA . ASP A 1 88 ? 7.695 -18.080 -9.760 1.00 20.34 297 ASP A CA 1
ATOM 1466 C C . ASP A 1 88 ? 9.068 -17.456 -9.546 1.00 20.62 297 ASP A C 1
ATOM 1467 O O . ASP A 1 88 ? 9.453 -16.542 -10.275 1.00 19.81 297 ASP A O 1
ATOM 1476 N N . GLU A 1 89 ? 9.770 -17.930 -8.517 1.00 22.33 298 GLU A N 1
ATOM 1477 C CA . GLU A 1 89 ? 11.035 -17.342 -8.083 1.00 23.74 298 GLU A CA 1
ATOM 1478 C C . GLU A 1 89 ? 12.047 -17.337 -9.225 1.00 22.90 298 GLU A C 1
ATOM 1479 O O . GLU A 1 89 ? 12.778 -16.355 -9.419 1.00 22.58 298 GLU A O 1
ATOM 1491 N N . ILE A 1 90 ? 12.070 -18.410 -10.003 1.00 20.75 299 ILE A N 1
ATOM 1492 C CA . ILE A 1 90 ? 13.046 -18.534 -11.086 1.00 21.77 299 ILE A CA 1
ATOM 1493 C C . ILE A 1 90 ? 12.704 -17.600 -12.235 1.00 18.66 299 ILE A C 1
ATOM 1494 O O . ILE A 1 90 ? 13.575 -16.916 -12.795 1.00 18.00 299 ILE A O 1
ATOM 1510 N N . LYS A 1 91 ? 11.434 -17.563 -12.598 1.00 17.19 300 LYS A N 1
ATOM 1511 C CA . LYS A 1 91 ? 11.027 -16.701 -13.680 1.00 16.54 300 LYS A CA 1
ATOM 1512 C C . LYS A 1 91 ? 11.273 -15.252 -13.300 1.00 14.22 300 LYS A C 1
ATOM 1513 O O . LYS A 1 91 ? 11.749 -14.467 -14.109 1.00 13.13 300 LYS A O 1
ATOM 1532 N N . ALA A 1 92 ? 10.948 -14.895 -12.063 1.00 12.77 301 ALA A N 1
ATOM 1533 C CA . ALA A 1 92 ? 11.110 -13.514 -11.614 1.00 12.42 301 ALA A CA 1
ATOM 1534 C C . ALA A 1 92 ? 12.582 -13.090 -11.618 1.00 10.93 301 ALA A C 1
ATOM 1535 O O . ALA A 1 92 ? 12.914 -11.934 -11.944 1.00 10.61 301 ALA A O 1
ATOM 1542 N N . GLU A 1 93 ? 13.461 -14.024 -11.296 1.00 11.99 302 GLU A N 1
ATOM 1543 C CA . GLU A 1 93 ? 14.890 -13.742 -11.249 1.00 13.68 302 GLU A CA 1
ATOM 1544 C C . GLU A 1 93 ? 15.485 -13.552 -12.644 1.00 11.08 302 GLU A C 1
ATOM 1545 O O . GLU A 1 93 ? 16.563 -12.991 -12.793 1.00 12.89 302 GLU A O 1
ATOM 1557 N N . HIS A 1 94 ? 14.792 -14.031 -13.670 1.00 9.46 303 HIS A N 1
ATOM 1558 C CA . HIS A 1 94 ? 15.325 -14.029 -15.026 1.00 8.25 303 HIS A CA 1
ATOM 1559 C C . HIS A 1 94 ? 14.494 -13.102 -15.920 1.00 7.18 303 HIS A C 1
ATOM 1560 O O . HIS A 1 94 ? 14.337 -13.350 -17.136 1.00 9.08 303 HIS A O 1
ATOM 1574 N N . GLN A 1 95 ? 13.962 -12.039 -15.338 1.00 6.84 304 GLN A N 1
ATOM 1575 C CA . GLN A 1 95 ? 13.308 -10.994 -16.127 1.00 7.32 304 GLN A CA 1
ATOM 1576 C C . GLN A 1 95 ? 13.422 -9.648 -15.433 1.00 6.48 304 GLN A C 1
ATOM 1577 O O . GLN A 1 95 ? 13.710 -9.567 -14.249 1.00 7.88 304 GLN A O 1
ATOM 1591 N N . ASP A 1 96 ? 13.207 -8.584 -16.189 1.00 7.36 305 ASP A N 1
ATOM 1592 C CA . ASP A 1 96 ? 13.217 -7.224 -15.668 1.00 7.40 305 ASP A CA 1
ATOM 1593 C C . ASP A 1 96 ? 12.208 -7.053 -14.554 1.00 7.70 305 ASP A C 1
ATOM 1594 O O . ASP A 1 96 ? 11.067 -7.537 -14.636 1.00 7.51 305 ASP A O 1
ATOM 1603 N N . ASN A 1 97 ? 12.630 -6.338 -13.522 1.00 5.53 306 ASN A N 1
ATOM 1604 C CA . ASN A 1 97 ? 11.713 -5.925 -12.472 1.00 5.89 306 ASN A CA 1
ATOM 1605 C C . ASN A 1 97 ? 11.239 -4.493 -12.638 1.00 4.62 306 ASN A C 1
ATOM 1606 O O . ASN A 1 97 ? 11.574 -3.816 -13.595 1.00 4.28 306 ASN A O 1
ATOM 1617 N N . LEU A 1 98 ? 10.425 -4.034 -11.703 1.00 4.30 307 LEU A N 1
ATOM 1618 C CA . LEU A 1 98 ? 9.846 -2.711 -11.759 1.00 4.52 307 LEU A CA 1
ATOM 1619 C C . LEU A 1 98 ? 10.875 -1.612 -11.958 1.00 5.25 307 LEU A C 1
ATOM 1620 O O . LEU A 1 98 ? 10.666 -0.653 -12.702 1.00 6.17 307 LEU A O 1
ATOM 1636 N N . LEU A 1 99 ? 11.986 -1.730 -11.248 1.00 3.93 308 LEU A N 1
ATOM 1637 C CA . LEU A 1 99 ? 12.965 -0.657 -11.292 1.00 4.05 308 LEU A CA 1
ATOM 1638 C C . LEU A 1 99 ? 13.713 -0.650 -12.613 1.00 4.91 308 LEU A C 1
ATOM 1639 O O . LEU A 1 99 ? 14.070 0.420 -13.117 1.00 5.41 308 LEU A O 1
ATOM 1655 N N . ASP A 1 100 ? 13.961 -1.820 -13.183 1.00 6.18 309 ASP A N 1
ATOM 1656 C CA . ASP A 1 100 ? 14.569 -1.924 -14.509 1.00 5.89 309 ASP A CA 1
ATOM 1657 C C . ASP A 1 100 ? 13.690 -1.209 -15.554 1.00 4.66 309 ASP A C 1
ATOM 1658 O O . ASP A 1 100 ? 14.187 -0.478 -16.416 1.00 5.91 309 ASP A O 1
ATOM 1667 N N . ILE A 1 101 ? 12.386 -1.421 -15.486 1.00 4.64 310 ILE A N 1
ATOM 1668 C CA . ILE A 1 101 ? 11.474 -0.850 -16.448 1.00 4.34 310 ILE A CA 1
ATOM 1669 C C . ILE A 1 101 ? 11.379 0.663 -16.254 1.00 2.88 310 ILE A C 1
ATOM 1670 O O . ILE A 1 101 ? 11.480 1.426 -17.201 1.00 4.61 310 ILE A O 1
ATOM 1686 N N . VAL A 1 102 ? 11.255 1.108 -15.007 1.00 3.76 311 VAL A N 1
ATOM 1687 C CA . VAL A 1 102 ? 11.116 2.536 -14.743 1.00 5.11 311 VAL A CA 1
ATOM 1688 C C . VAL A 1 102 ? 12.374 3.282 -15.189 1.00 4.98 311 VAL A C 1
ATOM 1689 O O . VAL A 1 102 ? 12.313 4.383 -15.759 1.00 5.17 311 VAL A O 1
ATOM 1702 N N . GLN A 1 103 ? 13.544 2.702 -14.913 1.00 4.46 312 GLN A N 1
ATOM 1703 C CA . GLN A 1 103 ? 14.781 3.323 -15.371 1.00 5.48 312 GLN A CA 1
ATOM 1704 C C . GLN A 1 103 ? 14.864 3.400 -16.886 1.00 5.32 312 GLN A C 1
ATOM 1705 O O . GLN A 1 103 ? 15.326 4.395 -17.434 1.00 5.98 312 GLN A O 1
ATOM 1719 N N . ARG A 1 104 ? 14.425 2.356 -17.566 1.00 5.51 313 ARG A N 1
ATOM 1720 C CA . ARG A 1 104 ? 14.471 2.353 -19.024 1.00 6.36 313 ARG A CA 1
ATOM 1721 C C . ARG A 1 104 ? 13.594 3.465 -19.591 1.00 6.05 313 ARG A C 1
ATOM 1722 O O . ARG A 1 104 ? 13.908 4.045 -20.630 1.00 8.27 313 ARG A O 1
ATOM 1743 N N . ALA A 1 105 ? 12.512 3.787 -18.893 1.00 7.29 314 ALA A N 1
ATOM 1744 C CA . ALA A 1 105 ? 11.603 4.856 -19.316 1.00 7.29 314 ALA A CA 1
ATOM 1745 C C . ALA A 1 105 ? 12.208 6.241 -19.139 1.00 8.14 314 ALA A C 1
ATOM 1746 O O . ALA A 1 105 ? 11.589 7.246 -19.501 1.00 10.16 314 ALA A O 1
ATOM 1753 N N . GLY A 1 106 ? 13.386 6.322 -18.547 1.00 7.42 315 GLY A N 1
ATOM 1754 C CA . GLY A 1 106 ? 14.056 7.615 -18.417 1.00 8.26 315 GLY A CA 1
ATOM 1755 C C . GLY A 1 106 ? 13.916 8.268 -17.046 1.00 8.81 315 GLY A C 1
ATOM 1756 O O . GLY A 1 106 ? 14.269 9.423 -16.852 1.00 11.61 315 GLY A O 1
ATOM 1760 N N . VAL A 1 107 ? 13.424 7.518 -16.080 1.00 7.06 316 VAL A N 1
ATOM 1761 C CA . VAL A 1 107 ? 13.281 7.990 -14.707 1.00 5.67 316 VAL A CA 1
ATOM 1762 C C . VAL A 1 107 ? 14.568 7.739 -13.944 1.00 6.75 316 VAL A C 1
ATOM 1763 O O . VAL A 1 107 ? 15.225 6.708 -14.133 1.00 7.00 316 VAL A O 1
ATOM 1776 N N . GLU A 1 108 ? 14.959 8.694 -13.099 1.00 4.92 317 GLU A N 1
ATOM 1777 C CA . GLU A 1 108 ? 16.140 8.530 -12.265 1.00 4.68 317 GLU A CA 1
ATOM 1778 C C . GLU A 1 108 ? 15.767 7.688 -11.060 1.00 5.02 317 GLU A C 1
ATOM 1779 O O . GLU A 1 108 ? 15.022 8.123 -10.175 1.00 5.65 317 GLU A O 1
ATOM 1791 N N . VAL A 1 109 ? 16.301 6.477 -11.007 1.00 4.98 318 VAL A N 1
ATOM 1792 C CA . VAL A 1 109 ? 15.963 5.563 -9.920 1.00 3.76 318 VAL A CA 1
ATOM 1793 C C . VAL A 1 109 ? 17.160 5.450 -8.989 1.00 5.22 318 VAL A C 1
ATOM 1794 O O . VAL A 1 109 ? 18.274 5.248 -9.452 1.00 6.79 318 VAL A O 1
ATOM 1807 N N . THR A 1 110 ? 16.953 5.600 -7.691 1.00 4.79 319 THR A N 1
ATOM 1808 C CA . THR A 1 110 ? 18.030 5.492 -6.720 1.00 5.36 319 THR A CA 1
ATOM 1809 C C . THR A 1 110 ? 17.545 4.666 -5.555 1.00 4.49 319 THR A C 1
ATOM 1810 O O . THR A 1 110 ? 16.441 4.878 -5.054 1.00 6.42 319 THR A O 1
ATOM 1821 N N . TRP A 1 111 ? 18.370 3.750 -5.077 1.00 3.83 320 TRP A N 1
ATOM 1822 C CA . TRP A 1 111 ? 18.005 2.885 -3.941 1.00 2.47 320 TRP A CA 1
ATOM 1823 C C . TRP A 1 111 ? 18.952 3.107 -2.768 1.00 3.47 320 TRP A C 1
ATOM 1824 O O . TRP A 1 111 ? 20.155 2.855 -2.922 1.00 4.49 320 TRP A O 1
ATOM 1845 N N . LEU A 1 112 ? 18.448 3.586 -1.632 1.00 3.21 321 LEU A N 1
ATOM 1846 C CA . LEU A 1 112 ? 19.287 3.787 -0.444 1.00 2.52 321 LEU A CA 1
ATOM 1847 C C . LEU A 1 112 ? 18.936 2.689 0.547 1.00 3.90 321 LEU A C 1
ATOM 1848 O O . LEU A 1 112 ? 17.793 2.582 1.003 1.00 4.15 321 LEU A O 1
ATOM 1864 N N . GLU A 1 113 ? 19.947 1.926 0.939 1.00 4.12 322 GLU A N 1
ATOM 1865 C CA . GLU A 1 113 ? 19.748 0.695 1.699 1.00 4.09 322 GLU A CA 1
ATOM 1866 C C . GLU A 1 113 ? 20.218 0.884 3.142 1.00 4.34 322 GLU A C 1
ATOM 1867 O O . GLU A 1 113 ? 21.338 1.306 3.409 1.00 5.66 322 GLU A O 1
ATOM 1879 N N . ASN A 1 114 ? 19.328 0.546 4.084 1.00 3.73 323 ASN A N 1
ATOM 1880 C CA . ASN A 1 114 ? 19.679 0.522 5.495 1.00 4.00 323 ASN A CA 1
ATOM 1881 C C . ASN A 1 114 ? 19.147 -0.719 6.192 1.00 4.65 323 ASN A C 1
ATOM 1882 O O . ASN A 1 114 ? 18.972 -0.699 7.405 1.00 7.29 323 ASN A O 1
ATOM 1893 N N . ASP A 1 115 ? 18.908 -1.802 5.447 1.00 4.88 324 ASP A N 1
ATOM 1894 C CA . ASP A 1 115 ? 18.263 -2.989 6.005 1.00 5.89 324 ASP A CA 1
ATOM 1895 C C . ASP A 1 115 ? 18.966 -4.266 5.561 1.00 8.40 324 ASP A C 1
ATOM 1896 O O . ASP A 1 115 ? 18.300 -5.276 5.305 1.00 10.34 324 ASP A O 1
ATOM 1905 N N . SER A 1 116 ? 20.283 -4.246 5.448 1.00 11.86 325 SER A N 1
ATOM 1906 C CA . SER A 1 116 ? 21.053 -5.460 5.133 1.00 16.88 325 SER A CA 1
ATOM 1907 C C . SER A 1 116 ? 21.007 -6.015 3.704 1.00 16.92 325 SER A C 1
ATOM 1908 O O . SER A 1 116 ? 21.724 -6.982 3.417 1.00 20.11 325 SER A O 1
ATOM 1916 N N . GLY A 1 117 ? 20.175 -5.473 2.824 1.00 14.53 326 GLY A N 1
ATOM 1917 C CA . GLY A 1 117 ? 20.175 -5.932 1.435 1.00 14.29 326 GLY A CA 1
ATOM 1918 C C . GLY A 1 117 ? 18.877 -5.784 0.653 1.00 12.90 326 GLY A C 1
ATOM 1919 O O . GLY A 1 117 ? 17.786 -5.873 1.215 1.00 14.18 326 GLY A O 1
ATOM 1923 N N A CYS A 1 118 ? 19.011 -5.585 -0.657 0.50 13.13 327 CYS A N 1
ATOM 1924 N N B CYS A 1 118 ? 18.998 -5.553 -0.653 0.50 12.36 327 CYS A N 1
ATOM 1925 C CA A CYS A 1 118 ? 17.888 -5.374 -1.558 0.50 12.47 327 CYS A CA 1
ATOM 1926 C CA B CYS A 1 118 ? 17.839 -5.371 -1.511 0.50 11.01 327 CYS A CA 1
ATOM 1927 C C A CYS A 1 118 ? 17.373 -6.675 -2.160 0.50 11.64 327 CYS A C 1
ATOM 1928 C C B CYS A 1 118 ? 17.421 -6.661 -2.214 0.50 10.85 327 CYS A C 1
ATOM 1929 O O A CYS A 1 118 ? 16.430 -6.659 -2.948 0.50 11.57 327 CYS A O 1
ATOM 1930 O O B CYS A 1 118 ? 16.589 -6.620 -3.116 0.50 10.47 327 CYS A O 1
ATOM 1944 N N . LYS A 1 119 ? 17.999 -7.792 -1.809 1.00 11.16 328 LYS A N 1
ATOM 1945 C CA . LYS A 1 119 ? 17.586 -9.113 -2.321 1.00 11.44 328 LYS A CA 1
ATOM 1946 C C . LYS A 1 119 ? 17.545 -9.163 -3.843 1.00 11.78 328 LYS A C 1
ATOM 1947 O O . LYS A 1 119 ? 16.655 -9.763 -4.446 1.00 13.06 328 LYS A O 1
ATOM 1966 N N . GLY A 1 120 ? 18.518 -8.511 -4.467 1.00 10.39 329 GLY A N 1
ATOM 1967 C CA . GLY A 1 120 ? 18.674 -8.581 -5.915 1.00 11.22 329 GLY A CA 1
ATOM 1968 C C . GLY A 1 120 ? 17.879 -7.560 -6.705 1.00 11.44 329 GLY A C 1
ATOM 1969 O O . GLY A 1 120 ? 18.032 -7.436 -7.921 1.00 12.73 329 GLY A O 1
ATOM 1973 N N . VAL A 1 121 ? 17.036 -6.802 -6.038 1.00 10.16 330 VAL A N 1
ATOM 1974 C CA . VAL A 1 121 ? 16.118 -5.935 -6.747 1.00 7.87 330 VAL A CA 1
ATOM 1975 C C . VAL A 1 121 ? 16.791 -4.704 -7.331 1.00 7.09 330 VAL A C 1
ATOM 1976 O O . VAL A 1 121 ? 16.380 -4.212 -8.377 1.00 7.90 330 VAL A O 1
ATOM 1989 N N A CYS A 1 122 ? 17.813 -4.193 -6.661 0.50 8.09 331 CYS A N 1
ATOM 1990 N N B CYS A 1 122 ? 17.840 -4.244 -6.652 0.50 7.89 331 CYS A N 1
ATOM 1991 C CA A CYS A 1 122 ? 18.386 -2.908 -7.064 0.50 9.48 331 CYS A CA 1
ATOM 1992 C CA B CYS A 1 122 ? 18.461 -2.943 -6.925 0.50 8.79 331 CYS A CA 1
ATOM 1993 C C A CYS A 1 122 ? 19.745 -3.038 -7.753 0.50 10.36 331 CYS A C 1
ATOM 1994 C C B CYS A 1 122 ? 19.712 -3.037 -7.796 0.50 9.35 331 CYS A C 1
ATOM 1995 O O A CYS A 1 122 ? 20.421 -2.030 -7.979 0.50 11.00 331 CYS A O 1
ATOM 1996 O O B CYS A 1 122 ? 20.267 -2.006 -8.202 0.50 8.65 331 CYS A O 1
ATOM 2010 N N . GLY A 1 123 ? 20.117 -4.258 -8.129 1.00 10.85 332 GLY A N 1
ATOM 2011 C CA . GLY A 1 123 ? 21.395 -4.500 -8.799 1.00 12.98 332 GLY A CA 1
ATOM 2012 C C . GLY A 1 123 ? 21.702 -3.654 -10.038 1.00 12.95 332 GLY A C 1
ATOM 2013 O O . GLY A 1 123 ? 22.869 -3.308 -10.284 1.00 15.90 332 GLY A O 1
ATOM 2017 N N . LYS A 1 124 ? 20.681 -3.308 -10.813 1.00 10.98 333 LYS A N 1
ATOM 2018 C CA . LYS A 1 124 ? 20.908 -2.617 -12.072 1.00 10.90 333 LYS A CA 1
ATOM 2019 C C . LYS A 1 124 ? 20.558 -1.136 -12.024 1.00 10.32 333 LYS A C 1
ATOM 2020 O O . LYS A 1 124 ? 20.528 -0.469 -13.065 1.00 11.88 333 LYS A O 1
ATOM 2039 N N . VAL A 1 125 ? 20.328 -0.608 -10.828 1.00 8.90 334 VAL A N 1
ATOM 2040 C CA . VAL A 1 125 ? 20.107 0.824 -10.668 1.00 8.20 334 VAL A CA 1
ATOM 2041 C C . VAL A 1 125 ? 21.106 1.365 -9.658 1.00 7.32 334 VAL A C 1
ATOM 2042 O O . VAL A 1 125 ? 21.685 0.588 -8.883 1.00 8.46 334 VAL A O 1
ATOM 2055 N N . PRO A 1 126 ? 21.352 2.689 -9.670 1.00 6.93 335 PRO A N 1
ATOM 2056 C CA . PRO A 1 126 ? 22.234 3.265 -8.642 1.00 7.43 335 PRO A CA 1
ATOM 2057 C C . PRO A 1 126 ? 21.763 2.938 -7.239 1.00 7.95 335 PRO A C 1
ATOM 2058 O O . PRO A 1 126 ? 20.590 3.076 -6.927 1.00 8.27 335 PRO A O 1
ATOM 2069 N N . ASN A 1 127 ? 22.684 2.526 -6.388 1.00 7.94 336 ASN A N 1
ATOM 2070 C CA . ASN A 1 127 ? 22.317 2.101 -5.060 1.00 8.19 336 ASN A CA 1
ATOM 2071 C C . ASN A 1 127 ? 23.484 2.239 -4.107 1.00 8.77 336 ASN A C 1
ATOM 2072 O O . ASN A 1 127 ? 24.644 2.092 -4.501 1.00 11.23 336 ASN A O 1
ATOM 2083 N N . THR A 1 128 ? 23.153 2.556 -2.866 1.00 8.25 337 THR A N 1
ATOM 2084 C CA . THR A 1 128 ? 24.159 2.769 -1.834 1.00 9.15 337 THR A CA 1
ATOM 2085 C C . THR A 1 128 ? 23.747 2.139 -0.522 1.00 8.24 337 THR A C 1
ATOM 2086 O O . THR A 1 128 ? 22.571 2.129 -0.166 1.00 7.99 337 THR A O 1
ATOM 2097 N N . ASP A 1 129 ? 24.741 1.635 0.186 1.00 9.39 338 ASP A N 1
ATOM 2098 C CA A ASP A 1 129 ? 24.582 1.025 1.498 0.47 9.54 338 ASP A CA 1
ATOM 2099 C CA B ASP A 1 129 ? 24.517 1.057 1.501 0.53 9.66 338 ASP A CA 1
ATOM 2100 C C . ASP A 1 129 ? 24.884 2.076 2.556 1.00 8.83 338 ASP A C 1
ATOM 2101 O O . ASP A 1 129 ? 26.051 2.294 2.898 1.00 9.03 338 ASP A O 1
ATOM 2118 N N A VAL A 1 130 ? 23.854 2.707 3.073 0.68 8.24 339 VAL A N 1
ATOM 2119 N N B VAL A 1 130 ? 23.866 2.750 3.078 0.32 8.73 339 VAL A N 1
ATOM 2120 C CA A VAL A 1 130 ? 24.052 3.802 3.985 0.68 7.22 339 VAL A CA 1
ATOM 2121 C CA B VAL A 1 130 ? 24.098 3.835 4.021 0.32 8.53 339 VAL A CA 1
ATOM 2122 C C A VAL A 1 130 ? 24.528 3.314 5.345 0.68 7.19 339 VAL A C 1
ATOM 2123 C C B VAL A 1 130 ? 24.560 3.310 5.370 0.32 7.79 339 VAL A C 1
ATOM 2124 O O A VAL A 1 130 ? 25.252 4.015 6.038 0.68 8.17 339 VAL A O 1
ATOM 2125 O O B VAL A 1 130 ? 25.299 3.985 6.080 0.32 8.55 339 VAL A O 1
ATOM 2150 N N . THR A 1 131 ? 24.127 2.107 5.732 1.00 6.77 340 THR A N 1
ATOM 2151 C CA . THR A 1 131 ? 24.511 1.531 7.013 1.00 7.62 340 THR A CA 1
ATOM 2152 C C . THR A 1 131 ? 26.023 1.462 7.168 1.00 7.87 340 THR A C 1
ATOM 2153 O O . THR A 1 131 ? 26.554 1.635 8.267 1.00 8.94 340 THR A O 1
ATOM 2164 N N . SER A 1 132 ? 26.713 1.226 6.059 1.00 8.25 341 SER A N 1
ATOM 2165 C CA A SER A 1 132 ? 28.156 1.044 6.096 0.54 8.90 341 SER A CA 1
ATOM 2166 C CA B SER A 1 132 ? 28.163 1.061 6.067 0.46 9.46 341 SER A CA 1
ATOM 2167 C C . SER A 1 132 ? 28.910 2.308 6.518 1.00 9.77 341 SER A C 1
ATOM 2168 O O . SER A 1 132 ? 30.070 2.229 6.909 1.00 10.76 341 SER A O 1
ATOM 2183 N N . LEU A 1 133 ? 28.243 3.454 6.472 1.00 9.68 342 LEU A N 1
ATOM 2184 C CA . LEU A 1 133 ? 28.882 4.685 6.924 1.00 11.70 342 LEU A CA 1
ATOM 2185 C C . LEU A 1 133 ? 29.236 4.646 8.398 1.00 11.60 342 LEU A C 1
ATOM 2186 O O . LEU A 1 133 ? 30.167 5.334 8.842 1.00 12.99 342 LEU A O 1
ATOM 2202 N N . ASN A 1 134 ? 28.514 3.842 9.163 1.00 10.79 343 ASN A N 1
ATOM 2203 C CA . ASN A 1 134 ? 28.903 3.609 10.551 1.00 12.17 343 ASN A CA 1
ATOM 2204 C C . ASN A 1 134 ? 29.119 4.901 11.353 1.00 12.90 343 ASN A C 1
ATOM 2205 O O . ASN A 1 134 ? 30.109 5.045 12.079 1.00 13.75 343 ASN A O 1
ATOM 2216 N N . LEU A 1 135 ? 28.163 5.815 11.244 1.00 12.71 344 LEU A N 1
ATOM 2217 C CA . LEU A 1 135 ? 28.195 7.091 11.967 1.00 13.77 344 LEU A CA 1
ATOM 2218 C C . LEU A 1 135 ? 27.694 6.917 13.400 1.00 13.47 344 LEU A C 1
ATOM 2219 O O . LEU A 1 135 ? 26.621 6.394 13.614 1.00 11.80 344 LEU A O 1
ATOM 2235 N N . PRO A 1 136 ? 28.454 7.397 14.392 1.00 14.60 345 PRO A N 1
ATOM 2236 C CA . PRO A 1 136 ? 28.072 7.133 15.787 1.00 15.06 345 PRO A CA 1
ATOM 2237 C C . PRO A 1 136 ? 26.729 7.717 16.207 1.00 13.17 345 PRO A C 1
ATOM 2238 O O . PRO A 1 136 ? 26.065 7.150 17.073 1.00 12.98 345 PRO A O 1
ATOM 2249 N N . GLU A 1 137 ? 26.313 8.816 15.595 1.00 13.38 346 GLU A N 1
ATOM 2250 C CA . GLU A 1 137 ? 24.997 9.381 15.895 1.00 13.44 346 GLU A CA 1
ATOM 2251 C C . GLU A 1 137 ? 23.841 8.421 15.566 1.00 11.09 346 GLU A C 1
ATOM 2252 O O . GLU A 1 137 ? 22.758 8.493 16.175 1.00 12.88 346 GLU A O 1
ATOM 2264 N N . TYR A 1 138 ? 24.073 7.494 14.642 1.00 9.02 347 TYR A N 1
ATOM 2265 C CA . TYR A 1 138 ? 23.003 6.600 14.191 1.00 8.22 347 TYR A CA 1
ATOM 2266 C C . TYR A 1 138 ? 23.290 5.114 14.391 1.00 7.76 347 TYR A C 1
ATOM 2267 O O . TYR A 1 138 ? 22.368 4.314 14.479 1.00 8.18 347 TYR A O 1
ATOM 2285 N N . CYS A 1 139 ? 24.561 4.732 14.477 1.00 8.07 348 CYS A N 1
ATOM 2286 C CA . CYS A 1 139 ? 24.927 3.342 14.254 1.00 10.18 348 CYS A CA 1
ATOM 2287 C C . CYS A 1 139 ? 25.637 2.690 15.419 1.00 10.63 348 CYS A C 1
ATOM 2288 O O . CYS A 1 139 ? 26.457 3.310 16.098 1.00 12.78 348 CYS A O 1
ATOM 2295 N N . ARG A 1 140 ? 25.349 1.411 15.604 1.00 11.79 349 ARG A N 1
ATOM 2296 C CA . ARG A 1 140 ? 26.038 0.591 16.583 1.00 13.24 349 ARG A CA 1
ATOM 2297 C C . ARG A 1 140 ? 25.828 -0.866 16.211 1.00 12.31 349 ARG A C 1
ATOM 2298 O O . ARG A 1 140 ? 24.773 -1.236 15.696 1.00 11.33 349 ARG A O 1
ATOM 2319 N N . ASN A 1 141 ? 26.851 -1.684 16.423 1.00 15.45 350 ASN A N 1
ATOM 2320 C CA . ASN A 1 141 ? 26.776 -3.117 16.142 1.00 17.83 350 ASN A CA 1
ATOM 2321 C C . ASN A 1 141 ? 26.313 -3.460 14.720 1.00 17.05 350 ASN A C 1
ATOM 2322 O O . ASN A 1 141 ? 25.635 -4.457 14.501 1.00 18.08 350 ASN A O 1
ATOM 2333 N N . GLY A 1 142 ? 26.686 -2.631 13.757 1.00 15.44 351 GLY A N 1
ATOM 2334 C CA . GLY A 1 142 ? 26.387 -2.893 12.365 1.00 14.06 351 GLY A CA 1
ATOM 2335 C C . GLY A 1 142 ? 24.958 -2.620 11.936 1.00 12.65 351 GLY A C 1
ATOM 2336 O O . GLY A 1 142 ? 24.543 -3.033 10.853 1.00 13.99 351 GLY A O 1
ATOM 2340 N N . GLU A 1 143 ? 24.197 -1.915 12.764 1.00 10.11 352 GLU A N 1
ATOM 2341 C CA . GLU A 1 143 ? 22.839 -1.520 12.396 1.00 9.71 352 GLU A CA 1
ATOM 2342 C C . GLU A 1 143 ? 22.724 -0.037 12.678 1.00 8.88 352 GLU A C 1
ATOM 2343 O O . GLU A 1 143 ? 23.370 0.462 13.592 1.00 9.48 352 GLU A O 1
ATOM 2355 N N . CYS A 1 144 ? 21.904 0.665 11.907 1.00 7.67 353 CYS A N 1
ATOM 2356 C CA . CYS A 1 144 ? 21.777 2.113 12.049 1.00 6.95 353 CYS A CA 1
ATOM 2357 C C . CYS A 1 144 ? 20.328 2.516 12.190 1.00 6.16 353 CYS A C 1
ATOM 2358 O O . CYS A 1 144 ? 19.450 1.948 11.535 1.00 5.94 353 CYS A O 1
ATOM 2365 N N . LEU A 1 145 ? 20.092 3.539 13.008 1.00 5.17 354 LEU A N 1
ATOM 2366 C CA . LEU A 1 145 ? 18.790 4.206 13.065 1.00 4.05 354 LEU A CA 1
ATOM 2367 C C . LEU A 1 145 ? 18.414 4.745 11.694 1.00 4.25 354 LEU A C 1
ATOM 2368 O O . LEU A 1 145 ? 19.238 5.349 11.013 1.00 5.29 354 LEU A O 1
ATOM 2384 N N . ASP A 1 146 ? 17.148 4.593 11.310 1.00 4.82 355 ASP A N 1
ATOM 2385 C CA . ASP A 1 146 ? 16.731 4.907 9.954 1.00 4.58 355 ASP A CA 1
ATOM 2386 C C . ASP A 1 146 ? 16.878 6.385 9.560 1.00 3.67 355 ASP A C 1
ATOM 2387 O O . ASP A 1 146 ? 17.003 6.694 8.369 1.00 4.90 355 ASP A O 1
ATOM 2396 N N . ASN A 1 147 ? 16.934 7.293 10.526 1.00 4.27 356 ASN A N 1
ATOM 2397 C CA . ASN A 1 147 ? 17.115 8.704 10.174 1.00 4.33 356 ASN A CA 1
ATOM 2398 C C . ASN A 1 147 ? 18.434 8.954 9.468 1.00 4.31 356 ASN A C 1
ATOM 2399 O O . ASN A 1 147 ? 18.624 10.019 8.905 1.00 5.22 356 ASN A O 1
ATOM 2410 N N . ILE A 1 148 ? 19.364 8.009 9.488 1.00 4.33 357 ILE A N 1
ATOM 2411 C CA . ILE A 1 148 ? 20.591 8.173 8.706 1.00 5.90 357 ILE A CA 1
ATOM 2412 C C . ILE A 1 148 ? 20.271 8.348 7.223 1.00 5.65 357 ILE A C 1
ATOM 2413 O O . ILE A 1 148 ? 20.984 9.053 6.507 1.00 6.47 357 ILE A O 1
ATOM 2429 N N . LEU A 1 149 ? 19.176 7.754 6.761 1.00 4.91 358 LEU A N 1
ATOM 2430 C CA . LEU A 1 149 ? 18.807 7.849 5.370 1.00 4.77 358 LEU A CA 1
ATOM 2431 C C . LEU A 1 149 ? 18.469 9.280 4.992 1.00 6.13 358 LEU A C 1
ATOM 2432 O O . LEU A 1 149 ? 18.602 9.673 3.829 1.00 7.04 358 LEU A O 1
ATOM 2448 N N . LEU A 1 150 ? 17.937 10.027 5.948 1.00 6.86 359 LEU A N 1
ATOM 2449 C CA . LEU A 1 150 ? 17.500 11.384 5.691 1.00 8.63 359 LEU A CA 1
ATOM 2450 C C . LEU A 1 150 ? 18.693 12.247 5.337 1.00 9.06 359 LEU A C 1
ATOM 2451 O O . LEU A 1 150 ? 18.537 13.251 4.660 1.00 10.10 359 LEU A O 1
ATOM 2467 N N . THR A 1 151 ? 19.887 11.866 5.800 1.00 7.87 360 THR A N 1
ATOM 2468 C CA . THR A 1 151 ? 21.086 12.661 5.556 1.00 8.68 360 THR A CA 1
ATOM 2469 C C . THR A 1 151 ? 21.588 12.555 4.123 1.00 8.90 360 THR A C 1
ATOM 2470 O O . THR A 1 151 ? 22.397 13.374 3.686 1.00 9.14 360 THR A O 1
ATOM 2481 N N . LYS A 1 152 ? 21.044 11.594 3.372 1.00 7.88 361 LYS A N 1
ATOM 2482 C CA . LYS A 1 152 ? 21.432 11.351 1.997 1.00 8.16 361 LYS A CA 1
ATOM 2483 C C . LYS A 1 152 ? 20.328 11.767 1.021 1.00 6.83 361 LYS A C 1
ATOM 2484 O O . LYS A 1 152 ? 20.504 11.705 -0.202 1.00 8.36 361 LYS A O 1
ATOM 2503 N N . PHE A 1 153 ? 19.197 12.223 1.554 1.00 6.42 362 PHE A N 1
ATOM 2504 C CA . PHE A 1 153 ? 18.004 12.509 0.757 1.00 6.69 362 PHE A CA 1
ATOM 2505 C C . PHE A 1 153 ? 18.230 13.675 -0.200 1.00 7.92 362 PHE A C 1
ATOM 2506 O O . PHE A 1 153 ? 17.882 13.593 -1.372 1.00 7.80 362 PHE A O 1
ATOM 2523 N N . ASP A 1 154 ? 18.798 14.752 0.298 1.00 9.47 363 ASP A N 1
ATOM 2524 C CA . ASP A 1 154 ? 18.882 15.953 -0.511 1.00 11.53 363 ASP A CA 1
ATOM 2525 C C . ASP A 1 154 ? 19.830 15.786 -1.691 1.00 8.90 363 ASP A C 1
ATOM 2526 O O . ASP A 1 154 ? 19.585 16.328 -2.758 1.00 9.12 363 ASP A O 1
ATOM 2535 N N . GLU A 1 155 ? 20.861 14.976 -1.533 1.00 8.16 364 GLU A N 1
ATOM 2536 C CA . GLU A 1 155 ? 21.751 14.660 -2.643 1.00 9.91 364 GLU A CA 1
ATOM 2537 C C . GLU A 1 155 ? 20.970 14.033 -3.807 1.00 8.42 364 GLU A C 1
ATOM 2538 O O . GLU A 1 155 ? 21.211 14.322 -4.976 1.00 9.77 364 GLU A O 1
ATOM 2550 N N . VAL A 1 156 ? 20.026 13.165 -3.489 1.00 7.44 365 VAL A N 1
ATOM 2551 C CA . VAL A 1 156 ? 19.219 12.537 -4.538 1.00 7.26 365 VAL A CA 1
ATOM 2552 C C . VAL A 1 156 ? 18.240 13.516 -5.148 1.00 6.47 365 VAL A C 1
ATOM 2553 O O . VAL A 1 156 ? 18.065 13.576 -6.364 1.00 7.18 365 VAL A O 1
ATOM 2566 N N . LEU A 1 157 ? 17.611 14.293 -4.285 1.00 7.73 366 LEU A N 1
ATOM 2567 C CA . LEU A 1 157 ? 16.668 15.298 -4.721 1.00 7.41 366 LEU A CA 1
ATOM 2568 C C . LEU A 1 157 ? 17.345 16.272 -5.690 1.00 7.62 366 LEU A C 1
ATOM 2569 O O . LEU A 1 157 ? 16.748 16.664 -6.683 1.00 8.77 366 LEU A O 1
ATOM 2585 N N . ASN A 1 158 ? 18.597 16.620 -5.420 1.00 5.56 367 ASN A N 1
ATOM 2586 C CA . ASN A 1 158 ? 19.289 17.644 -6.192 1.00 5.92 367 ASN A CA 1
ATOM 2587 C C . ASN A 1 158 ? 20.165 17.089 -7.298 1.00 6.59 367 ASN A C 1
ATOM 2588 O O . ASN A 1 158 ? 20.850 17.848 -7.957 1.00 9.03 367 ASN A O 1
ATOM 2599 N N . LYS A 1 159 ? 20.134 15.786 -7.559 1.00 7.33 368 LYS A N 1
ATOM 2600 C CA A LYS A 1 159 ? 21.032 15.193 -8.550 0.39 8.70 368 LYS A CA 1
ATOM 2601 C CA B LYS A 1 159 ? 21.033 15.193 -8.551 0.61 8.60 368 LYS A CA 1
ATOM 2602 C C . LYS A 1 159 ? 20.825 15.809 -9.939 1.00 8.17 368 LYS A C 1
ATOM 2603 O O . LYS A 1 159 ? 21.792 16.108 -10.665 1.00 10.22 368 LYS A O 1
ATOM 2638 N N . ASN A 1 160 ? 19.561 15.988 -10.320 1.00 8.13 369 ASN A N 1
ATOM 2639 C CA . ASN A 1 160 ? 19.173 16.634 -11.576 1.00 7.88 369 ASN A CA 1
ATOM 2640 C C . ASN A 1 160 ? 17.683 16.882 -11.475 1.00 6.76 369 ASN A C 1
ATOM 2641 O O . ASN A 1 160 ? 17.092 16.583 -10.437 1.00 6.21 369 ASN A O 1
ATOM 2652 N N . ASP A 1 161 ? 17.045 17.378 -12.536 1.00 6.59 370 ASP A N 1
ATOM 2653 C CA . ASP A 1 161 ? 15.613 17.672 -12.475 1.00 6.67 370 ASP A CA 1
ATOM 2654 C C . ASP A 1 161 ? 14.764 16.640 -13.234 1.00 6.95 370 ASP A C 1
ATOM 2655 O O . ASP A 1 161 ? 13.595 16.917 -13.571 1.00 7.35 370 ASP A O 1
ATOM 2664 N N . LYS A 1 162 ? 15.309 15.446 -13.466 1.00 6.01 371 LYS A N 1
ATOM 2665 C CA . LYS A 1 162 ? 14.502 14.352 -14.059 1.00 6.03 371 LYS A CA 1
ATOM 2666 C C . LYS A 1 162 ? 13.473 13.848 -13.046 1.00 4.33 371 LYS A C 1
ATOM 2667 O O . LYS A 1 162 ? 13.681 13.926 -11.843 1.00 5.00 371 LYS A O 1
ATOM 2686 N N . ASP A 1 163 ? 12.361 13.325 -13.551 1.00 5.03 372 ASP A N 1
ATOM 2687 C CA . ASP A 1 163 ? 11.456 12.581 -12.697 1.00 4.70 372 ASP A CA 1
ATOM 2688 C C . ASP A 1 163 ? 12.260 11.481 -12.008 1.00 5.12 372 ASP A C 1
ATOM 2689 O O . ASP A 1 163 ? 13.205 10.944 -12.590 1.00 4.83 372 ASP A O 1
ATOM 2698 N N . ALA A 1 164 ? 11.864 11.129 -10.793 1.00 4.47 373 ALA A N 1
ATOM 2699 C CA . ALA A 1 164 ? 12.661 10.241 -9.972 1.00 4.66 373 ALA A CA 1
ATOM 2700 C C . ALA A 1 164 ? 11.828 9.329 -9.110 1.00 4.09 373 ALA A C 1
ATOM 2701 O O . ALA A 1 164 ? 10.728 9.694 -8.673 1.00 4.68 373 ALA A O 1
ATOM 2708 N N . VAL A 1 165 ? 12.375 8.133 -8.883 1.00 4.48 374 VAL A N 1
ATOM 2709 C CA . VAL A 1 165 ? 11.882 7.209 -7.864 1.00 4.51 374 VAL A CA 1
ATOM 2710 C C . VAL A 1 165 ? 13.030 6.923 -6.914 1.00 3.40 374 VAL A C 1
ATOM 2711 O O . VAL A 1 165 ? 14.082 6.400 -7.320 1.00 4.35 374 VAL A O 1
ATOM 2724 N N . LEU A 1 166 ? 12.846 7.288 -5.650 1.00 3.69 375 LEU A N 1
ATOM 2725 C CA . LEU A 1 166 ? 13.851 7.101 -4.618 1.00 2.94 375 LEU A CA 1
ATOM 2726 C C . LEU A 1 166 ? 13.318 6.058 -3.665 1.00 2.87 375 LEU A C 1
ATOM 2727 O O . LEU A 1 166 ? 12.259 6.258 -3.066 1.00 3.87 375 LEU A O 1
ATOM 2743 N N . ILE A 1 167 ? 14.022 4.939 -3.549 1.00 2.54 376 ILE A N 1
ATOM 2744 C CA . ILE A 1 167 ? 13.631 3.891 -2.609 1.00 2.41 376 ILE A CA 1
ATOM 2745 C C . ILE A 1 167 ? 14.446 4.051 -1.329 1.00 3.37 376 ILE A C 1
ATOM 2746 O O . ILE A 1 167 ? 15.660 4.145 -1.382 1.00 3.95 376 ILE A O 1
ATOM 2762 N N . LEU A 1 168 ? 13.761 4.134 -0.195 1.00 3.90 377 LEU A N 1
ATOM 2763 C CA . LEU A 1 168 ? 14.407 4.191 1.121 1.00 2.95 377 LEU A CA 1
ATOM 2764 C C . LEU A 1 168 ? 14.088 2.855 1.780 1.00 3.05 377 LEU A C 1
ATOM 2765 O O . LEU A 1 168 ? 12.953 2.628 2.213 1.00 3.94 377 LEU A O 1
ATOM 2781 N N . HIS A 1 169 ? 15.059 1.970 1.852 1.00 2.47 378 HIS A N 1
ATOM 2782 C CA . HIS A 1 169 ? 14.826 0.656 2.452 1.00 2.44 378 HIS A CA 1
ATOM 2783 C C . HIS A 1 169 ? 15.277 0.675 3.893 1.00 2.52 378 HIS A C 1
ATOM 2784 O O . HIS A 1 169 ? 16.468 0.686 4.203 1.00 3.45 378 HIS A O 1
ATOM 2799 N N . THR A 1 170 ? 14.298 0.667 4.788 1.00 4.23 379 THR A N 1
ATOM 2800 C CA . THR A 1 170 ? 14.498 0.921 6.204 1.00 3.11 379 THR A CA 1
ATOM 2801 C C . THR A 1 170 ? 14.594 -0.361 6.972 1.00 3.49 379 THR A C 1
ATOM 2802 O O . THR A 1 170 ? 14.072 -1.366 6.537 1.00 6.11 379 THR A O 1
ATOM 2813 N N . ILE A 1 171 ? 15.251 -0.298 8.130 1.00 3.67 380 ILE A N 1
ATOM 2814 C CA . ILE A 1 171 ? 15.287 -1.430 9.046 1.00 3.34 380 ILE A CA 1
ATOM 2815 C C . ILE A 1 171 ? 14.054 -1.455 9.973 1.00 3.41 380 ILE A C 1
ATOM 2816 O O . ILE A 1 171 ? 13.708 -2.513 10.503 1.00 3.71 380 ILE A O 1
ATOM 2832 N N . GLY A 1 172 ? 13.362 -0.344 10.145 1.00 3.27 381 GLY A N 1
ATOM 2833 C CA . GLY A 1 172 ? 11.992 -0.378 10.665 1.00 3.57 381 GLY A CA 1
ATOM 2834 C C . GLY A 1 172 ? 11.837 -0.940 12.051 1.00 2.88 381 GLY A C 1
ATOM 2835 O O . GLY A 1 172 ? 12.431 -0.455 13.018 1.00 4.30 381 GLY A O 1
ATOM 2839 N N . SER A 1 173 ? 11.042 -2.000 12.146 1.00 2.42 382 SER A N 1
ATOM 2840 C CA . SER A 1 173 ? 10.746 -2.666 13.414 1.00 3.65 382 SER A CA 1
ATOM 2841 C C . SER A 1 173 ? 11.537 -3.957 13.574 1.00 2.52 382 SER A C 1
ATOM 2842 O O . SER A 1 173 ? 11.121 -4.804 14.350 1.00 4.00 382 SER A O 1
ATOM 2850 N N . HIS A 1 174 ? 12.630 -4.148 12.825 1.00 3.38 383 HIS A N 1
ATOM 2851 C CA . HIS A 1 174 ? 13.349 -5.415 12.856 1.00 4.72 383 HIS A CA 1
ATOM 2852 C C . HIS A 1 174 ? 13.811 -5.768 14.268 1.00 3.78 383 HIS A C 1
ATOM 2853 O O . HIS A 1 174 ? 14.329 -4.919 15.028 1.00 5.74 383 HIS A O 1
ATOM 2868 N N . GLY A 1 175 ? 13.638 -7.043 14.633 1.00 3.57 384 GLY A N 1
ATOM 2869 C CA . GLY A 1 175 ? 14.143 -7.567 15.897 1.00 5.29 384 GLY A CA 1
ATOM 2870 C C . GLY A 1 175 ? 15.165 -8.651 15.642 1.00 8.15 384 GLY A C 1
ATOM 2871 O O . GLY A 1 175 ? 15.510 -8.923 14.496 1.00 9.07 384 GLY A O 1
ATOM 2875 N N . PRO A 1 176 ? 15.662 -9.285 16.714 1.00 7.25 385 PRO A N 1
ATOM 2876 C CA . PRO A 1 176 ? 15.249 -9.116 18.108 1.00 7.76 385 PRO A CA 1
ATOM 2877 C C . PRO A 1 176 ? 15.822 -7.883 18.800 1.00 7.01 385 PRO A C 1
ATOM 2878 O O . PRO A 1 176 ? 15.390 -7.621 19.914 1.00 8.74 385 PRO A O 1
ATOM 2889 N N . THR A 1 177 ? 16.684 -7.102 18.148 1.00 7.20 386 THR A N 1
ATOM 2890 C CA . THR A 1 177 ? 17.176 -5.859 18.763 1.00 7.93 386 THR A CA 1
ATOM 2891 C C . THR A 1 177 ? 16.217 -4.697 18.548 1.00 6.42 386 THR A C 1
ATOM 2892 O O . THR A 1 177 ? 16.606 -3.610 18.102 1.00 5.60 386 THR A O 1
ATOM 2903 N N . TYR A 1 178 ? 14.955 -4.910 18.881 1.00 5.98 387 TYR A N 1
ATOM 2904 C CA . TYR A 1 178 ? 13.935 -3.888 18.686 1.00 4.28 387 TYR A CA 1
ATOM 2905 C C . TYR A 1 178 ? 14.318 -2.573 19.367 1.00 3.84 387 TYR A C 1
ATOM 2906 O O . TYR A 1 178 ? 14.025 -1.490 18.860 1.00 5.03 387 TYR A O 1
ATOM 2924 N N . TYR A 1 179 ? 14.936 -2.685 20.538 1.00 4.17 388 TYR A N 1
ATOM 2925 C CA . TYR A 1 179 ? 15.259 -1.498 21.325 1.00 5.72 388 TYR A CA 1
ATOM 2926 C C . TYR A 1 179 ? 16.231 -0.568 20.634 1.00 5.70 388 TYR A C 1
ATOM 2927 O O . TYR A 1 179 ? 16.332 0.615 21.012 1.00 7.16 388 TYR A O 1
ATOM 2945 N N . GLU A 1 180 ? 16.973 -1.069 19.659 1.00 4.85 389 GLU A N 1
ATOM 2946 C CA A GLU A 1 180 ? 17.928 -0.237 18.935 0.49 6.12 389 GLU A CA 1
ATOM 2947 C CA B GLU A 1 180 ? 17.929 -0.239 18.935 0.51 6.13 389 GLU A CA 1
ATOM 2948 C C . GLU A 1 180 ? 17.305 0.478 17.745 1.00 5.65 389 GLU A C 1
ATOM 2949 O O . GLU A 1 180 ? 17.981 1.246 17.050 1.00 7.47 389 GLU A O 1
ATOM 2972 N N . ARG A 1 181 ? 16.016 0.261 17.504 1.00 4.46 390 ARG A N 1
ATOM 2973 C CA . ARG A 1 181 ? 15.355 0.873 16.343 1.00 4.60 390 ARG A CA 1
ATOM 2974 C C . ARG A 1 181 ? 14.874 2.314 16.565 1.00 4.97 390 ARG A C 1
ATOM 2975 O O . ARG A 1 181 ? 14.441 2.959 15.616 1.00 7.51 390 ARG A O 1
ATOM 2996 N N . TYR A 1 182 ? 14.962 2.822 17.791 1.00 4.59 391 TYR A N 1
ATOM 2997 C CA . TYR A 1 182 ? 14.384 4.125 18.106 1.00 3.92 391 TYR A CA 1
ATOM 2998 C C . TYR A 1 182 ? 15.242 4.864 19.100 1.00 4.46 391 TYR A C 1
ATOM 2999 O O . TYR A 1 182 ? 16.167 4.286 19.666 1.00 6.07 391 TYR A O 1
ATOM 3017 N N . THR A 1 183 ? 14.929 6.150 19.285 1.00 5.12 392 THR A N 1
ATOM 3018 C CA . THR A 1 183 ? 15.654 6.988 20.252 1.00 6.78 392 THR A CA 1
ATOM 3019 C C . THR A 1 183 ? 14.777 7.455 21.396 1.00 6.50 392 THR A C 1
ATOM 3020 O O . THR A 1 183 ? 13.613 7.080 21.491 1.00 6.94 392 THR A O 1
ATOM 3031 N N . GLU A 1 184 ? 15.349 8.274 22.282 1.00 7.57 393 GLU A N 1
ATOM 3032 C CA . GLU A 1 184 ? 14.641 8.752 23.472 1.00 8.97 393 GLU A CA 1
ATOM 3033 C C . GLU A 1 184 ? 13.280 9.354 23.172 1.00 9.35 393 GLU A C 1
ATOM 3034 O O . GLU A 1 184 ? 12.318 9.122 23.895 1.00 10.94 393 GLU A O 1
ATOM 3046 N N . ALA A 1 185 ? 13.176 10.127 22.103 1.00 9.12 394 ALA A N 1
ATOM 3047 C CA . ALA A 1 185 ? 11.918 10.808 21.835 1.00 9.73 394 ALA A CA 1
ATOM 3048 C C . ALA A 1 185 ? 10.779 9.866 21.479 1.00 9.40 394 ALA A C 1
ATOM 3049 O O . ALA A 1 185 ? 9.597 10.236 21.582 1.00 11.41 394 ALA A O 1
ATOM 3056 N N . GLU A 1 186 ? 11.130 8.654 21.059 1.00 7.14 395 GLU A N 1
ATOM 3057 C CA . GLU A 1 186 ? 10.151 7.656 20.678 1.00 6.00 395 GLU A CA 1
ATOM 3058 C C . GLU A 1 186 ? 10.037 6.545 21.706 1.00 6.59 395 GLU A C 1
ATOM 3059 O O . GLU A 1 186 ? 9.254 5.624 21.496 1.00 7.45 395 GLU A O 1
ATOM 3071 N N . ARG A 1 187 ? 10.764 6.646 22.824 1.00 6.28 396 ARG A N 1
ATOM 3072 C CA . ARG A 1 187 ? 10.687 5.619 23.861 1.00 5.43 396 ARG A CA 1
ATOM 3073 C C . ARG A 1 187 ? 9.530 5.987 24.797 1.00 6.07 396 ARG A C 1
ATOM 3074 O O . ARG A 1 187 ? 9.737 6.397 25.949 1.00 9.46 396 ARG A O 1
ATOM 3095 N N . LYS A 1 188 ? 8.313 5.824 24.292 1.00 6.99 397 LYS A N 1
ATOM 3096 C CA A LYS A 1 188 ? 7.127 6.284 25.005 0.26 7.66 397 LYS A CA 1
ATOM 3097 C CA B LYS A 1 188 ? 7.154 6.293 25.039 0.33 7.77 397 LYS A CA 1
ATOM 3098 C CA C LYS A 1 188 ? 7.106 6.274 24.983 0.41 7.54 397 LYS A CA 1
ATOM 3099 C C . LYS A 1 188 ? 6.493 5.215 25.891 1.00 7.18 397 LYS A C 1
ATOM 3100 O O . LYS A 1 188 ? 5.908 5.532 26.938 1.00 8.66 397 LYS A O 1
ATOM 3153 N N . PHE A 1 189 ? 6.588 3.962 25.467 1.00 4.94 398 PHE A N 1
ATOM 3154 C CA . PHE A 1 189 ? 5.980 2.859 26.184 1.00 5.67 398 PHE A CA 1
ATOM 3155 C C . PHE A 1 189 ? 7.058 2.105 26.935 1.00 5.10 398 PHE A C 1
ATOM 3156 O O . PHE A 1 189 ? 8.051 1.638 26.351 1.00 6.25 398 PHE A O 1
ATOM 3173 N N A THR A 1 190 ? 6.880 2.014 28.248 0.76 5.86 399 THR A N 1
ATOM 3174 N N B THR A 1 190 ? 6.877 1.985 28.247 0.24 6.15 399 THR A N 1
ATOM 3175 C CA A THR A 1 190 ? 7.897 1.456 29.119 0.76 6.59 399 THR A CA 1
ATOM 3176 C CA B THR A 1 190 ? 7.903 1.428 29.125 0.24 7.13 399 THR A CA 1
ATOM 3177 C C A THR A 1 190 ? 7.230 0.614 30.220 0.76 7.50 399 THR A C 1
ATOM 3178 C C B THR A 1 190 ? 7.255 0.664 30.271 0.24 7.65 399 THR A C 1
ATOM 3179 O O A THR A 1 190 ? 6.042 0.758 30.468 0.76 7.96 399 THR A O 1
ATOM 3180 O O B THR A 1 190 ? 6.114 0.942 30.625 0.24 7.35 399 THR A O 1
ATOM 3201 N N . PRO A 1 191 ? 7.990 -0.283 30.881 1.00 8.45 400 PRO A N 1
ATOM 3202 C CA A PRO A 1 191 ? 9.376 -0.665 30.614 0.65 8.50 400 PRO A CA 1
ATOM 3203 C CA B PRO A 1 191 ? 9.377 -0.667 30.618 0.35 8.25 400 PRO A CA 1
ATOM 3204 C C . PRO A 1 191 ? 9.584 -1.355 29.275 1.00 7.23 400 PRO A C 1
ATOM 3205 O O . PRO A 1 191 ? 8.636 -1.751 28.586 1.00 5.86 400 PRO A O 1
ATOM 3225 N N . THR A 1 192 ? 10.842 -1.469 28.904 1.00 6.34 401 THR A N 1
ATOM 3226 C CA . THR A 1 192 ? 11.225 -1.986 27.613 1.00 6.07 401 THR A CA 1
ATOM 3227 C C . THR A 1 192 ? 12.117 -3.214 27.757 1.00 7.45 401 THR A C 1
ATOM 3228 O O . THR A 1 192 ? 12.596 -3.528 28.860 1.00 9.75 401 THR A O 1
ATOM 3239 N N A CYS A 1 193 ? 12.347 -3.868 26.622 0.54 7.29 402 CYS A N 1
ATOM 3240 N N B CYS A 1 193 ? 12.298 -3.931 26.654 0.46 7.09 402 CYS A N 1
ATOM 3241 C CA A CYS A 1 193 ? 13.152 -5.071 26.501 0.54 9.36 402 CYS A CA 1
ATOM 3242 C CA B CYS A 1 193 ? 13.187 -5.078 26.610 0.46 8.99 402 CYS A CA 1
ATOM 3243 C C A CYS A 1 193 ? 14.469 -4.684 25.834 0.54 9.56 402 CYS A C 1
ATOM 3244 C C B CYS A 1 193 ? 14.439 -4.650 25.868 0.46 9.50 402 CYS A C 1
ATOM 3245 O O A CYS A 1 193 ? 14.557 -4.640 24.606 0.54 9.85 402 CYS A O 1
ATOM 3246 O O B CYS A 1 193 ? 14.444 -4.537 24.641 0.46 9.83 402 CYS A O 1
ATOM 3260 N N . ASP A 1 194 ? 15.493 -4.371 26.624 1.00 9.97 403 ASP A N 1
ATOM 3261 C CA . ASP A 1 194 ? 16.690 -3.742 26.064 1.00 12.32 403 ASP A CA 1
ATOM 3262 C C . ASP A 1 194 ? 17.799 -4.761 25.890 1.00 12.25 403 ASP A C 1
ATOM 3263 O O . ASP A 1 194 ? 18.931 -4.577 26.325 1.00 13.84 403 ASP A O 1
ATOM 3272 N N . THR A 1 195 ? 17.438 -5.849 25.235 1.00 11.83 404 THR A N 1
ATOM 3273 C CA . THR A 1 195 ? 18.348 -6.932 24.951 1.00 12.85 404 THR A CA 1
ATOM 3274 C C . THR A 1 195 ? 17.871 -7.618 23.684 1.00 12.29 404 THR A C 1
ATOM 3275 O O . THR A 1 195 ? 16.729 -7.424 23.269 1.00 13.92 404 THR A O 1
ATOM 3286 N N . ASN A 1 196 ? 18.740 -8.411 23.065 1.00 12.58 405 ASN A N 1
ATOM 3287 C CA . ASN A 1 196 ? 18.335 -9.252 21.946 1.00 12.75 405 ASN A CA 1
ATOM 3288 C C . ASN A 1 196 ? 17.666 -10.536 22.434 1.00 12.27 405 ASN A C 1
ATOM 3289 O O . ASN A 1 196 ? 17.099 -11.261 21.635 1.00 13.71 405 ASN A O 1
ATOM 3300 N N . GLU A 1 197 ? 17.746 -10.817 23.733 1.00 11.34 406 GLU A N 1
ATOM 3301 C CA . GLU A 1 197 ? 17.233 -12.066 24.314 1.00 13.13 406 GLU A CA 1
ATOM 3302 C C . GLU A 1 197 ? 15.770 -11.890 24.690 1.00 12.45 406 GLU A C 1
ATOM 3303 O O . GLU A 1 197 ? 15.397 -11.862 25.857 1.00 12.20 406 GLU A O 1
ATOM 3315 N N . ILE A 1 198 ? 14.940 -11.759 23.667 1.00 10.71 407 ILE A N 1
ATOM 3316 C CA . ILE A 1 198 ? 13.578 -11.286 23.857 1.00 10.61 407 ILE A CA 1
ATOM 3317 C C . ILE A 1 198 ? 12.732 -12.314 24.589 1.00 11.43 407 ILE A C 1
ATOM 3318 O O . ILE A 1 198 ? 11.744 -11.971 25.205 1.00 12.91 407 ILE A O 1
ATOM 3334 N N . ASN A 1 199 ? 13.129 -13.566 24.532 1.00 11.51 408 ASN A N 1
ATOM 3335 C CA . ASN A 1 199 ? 12.428 -14.603 25.290 1.00 14.55 408 ASN A CA 1
ATOM 3336 C C . ASN A 1 199 ? 12.555 -14.440 26.805 1.00 14.08 408 ASN A C 1
ATOM 3337 O O . ASN A 1 199 ? 11.848 -15.106 27.575 1.00 16.21 408 ASN A O 1
ATOM 3348 N N . LYS A 1 200 ? 13.474 -13.596 27.250 1.00 12.14 409 LYS A N 1
ATOM 3349 C CA . LYS A 1 200 ? 13.737 -13.433 28.680 1.00 12.33 409 LYS A CA 1
ATOM 3350 C C . LYS A 1 200 ? 13.020 -12.227 29.261 1.00 11.23 409 LYS A C 1
ATOM 3351 O O . LYS A 1 200 ? 13.076 -11.988 30.475 1.00 12.65 409 LYS A O 1
ATOM 3370 N N A CYS A 1 201 ? 12.341 -11.466 28.420 0.54 10.78 410 CYS A N 1
ATOM 3371 N N B CYS A 1 201 ? 12.362 -11.474 28.382 0.46 8.66 410 CYS A N 1
ATOM 3372 C CA A CYS A 1 201 ? 11.575 -10.346 28.928 0.54 11.36 410 CYS A CA 1
ATOM 3373 C CA B CYS A 1 201 ? 11.577 -10.310 28.767 0.46 7.35 410 CYS A CA 1
ATOM 3374 C C A CYS A 1 201 ? 10.096 -10.646 28.869 0.54 8.95 410 CYS A C 1
ATOM 3375 C C B CYS A 1 201 ? 10.111 -10.705 28.936 0.46 6.86 410 CYS A C 1
ATOM 3376 O O A CYS A 1 201 ? 9.641 -11.528 28.126 0.54 9.33 410 CYS A O 1
ATOM 3377 O O B CYS A 1 201 ? 9.686 -11.763 28.459 0.46 6.73 410 CYS A O 1
ATOM 3391 N N . THR A 1 202 ? 9.330 -9.875 29.614 1.00 7.09 411 THR A N 1
ATOM 3392 C CA . THR A 1 202 ? 7.909 -10.132 29.658 1.00 5.83 411 THR A CA 1
ATOM 3393 C C . THR A 1 202 ? 7.301 -9.758 28.321 1.00 6.30 411 THR A C 1
ATOM 3394 O O . THR A 1 202 ? 7.809 -8.914 27.578 1.00 5.61 411 THR A O 1
ATOM 3405 N N . ARG A 1 203 ? 6.188 -10.396 28.015 1.00 6.35 412 ARG A N 1
ATOM 3406 C CA . ARG A 1 203 ? 5.462 -10.091 26.802 1.00 6.08 412 ARG A CA 1
ATOM 3407 C C . ARG A 1 203 ? 4.995 -8.646 26.786 1.00 5.51 412 ARG A C 1
ATOM 3408 O O . ARG A 1 203 ? 4.983 -8.020 25.732 1.00 5.83 412 ARG A O 1
ATOM 3429 N N . ALA A 1 204 ? 4.669 -8.111 27.957 1.00 5.45 413 ALA A N 1
ATOM 3430 C CA . ALA A 1 204 ? 4.291 -6.705 28.078 1.00 5.41 413 ALA A CA 1
ATOM 3431 C C . ALA A 1 204 ? 5.433 -5.818 27.654 1.00 5.41 413 ALA A C 1
ATOM 3432 O O . ALA A 1 204 ? 5.250 -4.858 26.884 1.00 6.57 413 ALA A O 1
ATOM 3439 N N . THR A 1 205 ? 6.637 -6.084 28.135 1.00 4.70 414 THR A N 1
ATOM 3440 C CA . THR A 1 205 ? 7.751 -5.234 27.681 1.00 5.44 414 THR A CA 1
ATOM 3441 C C . THR A 1 205 ? 8.088 -5.408 26.216 1.00 4.41 414 THR A C 1
ATOM 3442 O O . THR A 1 205 ? 8.510 -4.440 25.576 1.00 4.75 414 THR A O 1
ATOM 3453 N N . LEU A 1 206 ? 7.878 -6.597 25.670 1.00 4.33 415 LEU A N 1
ATOM 3454 C CA . LEU A 1 206 ? 8.165 -6.823 24.263 1.00 4.04 415 LEU A CA 1
ATOM 3455 C C . LEU A 1 206 ? 7.228 -5.953 23.417 1.00 4.06 415 LEU A C 1
ATOM 3456 O O . LEU A 1 206 ? 7.640 -5.304 22.468 1.00 5.22 415 LEU A O 1
ATOM 3472 N N . VAL A 1 207 ? 5.959 -5.911 23.750 1.00 4.51 416 VAL A N 1
ATOM 3473 C CA A VAL A 1 207 ? 4.978 -5.099 23.033 0.64 5.75 416 VAL A CA 1
ATOM 3474 C CA B VAL A 1 207 ? 5.072 -5.101 22.932 0.36 5.67 416 VAL A CA 1
ATOM 3475 C C . VAL A 1 207 ? 5.335 -3.620 23.171 1.00 4.41 416 VAL A C 1
ATOM 3476 O O . VAL A 1 207 ? 5.288 -2.854 22.234 1.00 4.67 416 VAL A O 1
ATOM 3501 N N . ASN A 1 208 ? 5.703 -3.221 24.380 1.00 3.04 417 ASN A N 1
ATOM 3502 C CA . ASN A 1 208 ? 6.088 -1.819 24.575 1.00 2.74 417 ASN A CA 1
ATOM 3503 C C . ASN A 1 208 ? 7.238 -1.436 23.661 1.00 2.60 417 ASN A C 1
ATOM 3504 O O . ASN A 1 208 ? 7.230 -0.354 23.052 1.00 3.63 417 ASN A O 1
ATOM 3515 N N . THR A 1 209 ? 8.240 -2.309 23.565 1.00 3.48 418 THR A N 1
ATOM 3516 C CA . THR A 1 209 ? 9.451 -2.017 22.768 1.00 3.34 418 THR A CA 1
ATOM 3517 C C . THR A 1 209 ? 9.099 -2.002 21.293 1.00 3.09 418 THR A C 1
ATOM 3518 O O . THR A 1 209 ? 9.507 -1.117 20.550 1.00 2.95 418 THR A O 1
ATOM 3529 N N . TYR A 1 210 ? 8.310 -2.968 20.858 1.00 2.82 419 TYR A N 1
ATOM 3530 C CA . TYR A 1 210 ? 7.886 -3.001 19.467 1.00 3.31 419 TYR A CA 1
ATOM 3531 C C . TYR A 1 210 ? 7.086 -1.736 19.118 1.00 3.76 419 TYR A C 1
ATOM 3532 O O . TYR A 1 210 ? 7.281 -1.130 18.043 1.00 3.71 419 TYR A O 1
ATOM 3550 N N . ASP A 1 211 ? 6.204 -1.315 20.013 1.00 4.31 420 ASP A N 1
ATOM 3551 C CA . ASP A 1 211 ? 5.416 -0.104 19.791 1.00 4.15 420 ASP A CA 1
ATOM 3552 C C . ASP A 1 211 ? 6.286 1.142 19.672 1.00 4.25 420 ASP A C 1
ATOM 3553 O O . ASP A 1 211 ? 6.005 2.036 18.880 1.00 3.90 420 ASP A O 1
ATOM 3562 N N . ASN A 1 212 ? 7.356 1.191 20.452 1.00 3.06 421 ASN A N 1
ATOM 3563 C CA . ASN A 1 212 ? 8.297 2.303 20.291 1.00 3.44 421 ASN A CA 1
ATOM 3564 C C . A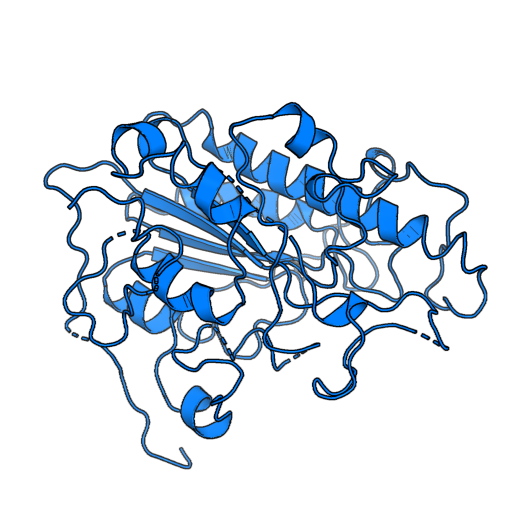SN A 1 212 ? 8.959 2.307 18.927 1.00 2.57 421 ASN A C 1
ATOM 3565 O O . ASN A 1 212 ? 9.234 3.385 18.366 1.00 2.93 421 ASN A O 1
ATOM 3576 N N . THR A 1 213 ? 9.225 1.132 18.357 1.00 2.26 422 THR A N 1
ATOM 3577 C CA . THR A 1 213 ? 9.753 1.079 16.987 1.00 1.48 422 THR A CA 1
ATOM 3578 C C . THR A 1 213 ? 8.763 1.676 15.993 1.00 1.48 422 THR A C 1
ATOM 3579 O O . THR A 1 213 ? 9.166 2.321 15.040 1.00 2.91 422 THR A O 1
ATOM 3590 N N . VAL A 1 214 ? 7.465 1.537 16.216 1.00 2.60 423 VAL A N 1
ATOM 3591 C CA . VAL A 1 214 ? 6.475 2.063 15.291 1.00 2.80 423 VAL A CA 1
ATOM 3592 C C . VAL A 1 214 ? 6.438 3.597 15.399 1.00 3.24 423 VAL A C 1
ATOM 3593 O O . VAL A 1 214 ? 6.325 4.290 14.393 1.00 3.65 423 VAL A O 1
ATOM 3606 N N . LEU A 1 215 ? 6.579 4.141 16.614 1.00 3.19 424 LEU A N 1
ATOM 3607 C CA . LEU A 1 215 ? 6.719 5.587 16.763 1.00 3.52 424 LEU A CA 1
ATOM 3608 C C . LEU A 1 215 ? 7.893 6.083 15.924 1.00 3.29 424 LEU A C 1
ATOM 3609 O O . LEU A 1 215 ? 7.835 7.185 15.360 1.00 4.36 424 LEU A O 1
ATOM 3625 N N . TYR A 1 216 ? 8.988 5.316 15.854 1.00 2.97 425 TYR A N 1
ATOM 3626 C CA . TYR A 1 216 ? 10.101 5.770 15.022 1.00 2.91 425 TYR A CA 1
ATOM 3627 C C . TYR A 1 216 ? 9.771 5.692 13.542 1.00 3.18 425 TYR A C 1
ATOM 3628 O O . TYR A 1 216 ? 10.169 6.583 12.784 1.00 3.76 425 TYR A O 1
ATOM 3646 N N . VAL A 1 217 ? 9.059 4.680 13.105 1.00 2.94 426 VAL A N 1
ATOM 3647 C CA . VAL A 1 217 ? 8.582 4.661 11.712 1.00 2.95 426 VAL A CA 1
ATOM 3648 C C . VAL A 1 217 ? 7.747 5.906 11.393 1.00 4.34 426 VAL A C 1
ATOM 3649 O O . VAL A 1 217 ? 7.942 6.567 10.373 1.00 4.78 426 VAL A O 1
ATOM 3662 N N . ASP A 1 218 ? 6.806 6.233 12.267 1.00 4.97 427 ASP A N 1
ATOM 3663 C CA . ASP A 1 218 ? 5.946 7.397 12.128 1.00 5.18 427 ASP A CA 1
ATOM 3664 C C . ASP A 1 218 ? 6.776 8.657 11.961 1.00 4.55 427 ASP A C 1
ATOM 3665 O O . ASP A 1 218 ? 6.513 9.463 11.054 1.00 5.48 427 ASP A O 1
ATOM 3674 N N . GLN A 1 219 ? 7.761 8.863 12.828 1.00 3.45 428 GLN A N 1
ATOM 3675 C CA . GLN A 1 219 ? 8.521 10.125 12.704 1.00 4.43 428 GLN A CA 1
ATOM 3676 C C . GLN A 1 219 ? 9.413 10.119 11.473 1.00 4.13 428 GLN A C 1
ATOM 3677 O O . GLN A 1 219 ? 9.737 11.177 10.943 1.00 4.81 428 GLN A O 1
ATOM 3691 N N . PHE A 1 220 ? 9.805 8.943 11.008 1.00 3.05 429 PHE A N 1
ATOM 3692 C CA . PHE A 1 220 ? 10.636 8.871 9.808 1.00 2.79 429 PHE A CA 1
ATOM 3693 C C . PHE A 1 220 ? 9.821 9.305 8.589 1.00 2.79 429 PHE A C 1
ATOM 3694 O O . PHE A 1 220 ? 10.268 10.132 7.778 1.00 3.81 429 PHE A O 1
ATOM 3711 N N . ILE A 1 221 ? 8.634 8.734 8.439 1.00 3.19 430 ILE A N 1
ATOM 3712 C CA . ILE A 1 221 ? 7.751 9.106 7.343 1.00 4.24 430 ILE A CA 1
ATOM 3713 C C . ILE A 1 221 ? 7.450 10.617 7.407 1.00 4.00 430 ILE A C 1
ATOM 3714 O O . ILE A 1 221 ? 7.496 11.333 6.391 1.00 4.11 430 ILE A O 1
ATOM 3730 N N . ASP A 1 222 ? 7.185 11.129 8.608 1.00 4.19 431 ASP A N 1
ATOM 3731 C CA . ASP A 1 222 ? 6.915 12.546 8.772 1.00 5.05 431 ASP A CA 1
ATOM 3732 C C . ASP A 1 222 ? 8.089 13.392 8.311 1.00 4.68 431 ASP A C 1
ATOM 3733 O O . ASP A 1 222 ? 7.895 14.432 7.670 1.00 5.80 431 ASP A O 1
ATOM 3742 N N . LYS A 1 223 ? 9.309 12.980 8.641 1.00 3.83 432 LYS A N 1
ATOM 3743 C CA . LYS A 1 223 ? 10.470 13.758 8.223 1.00 4.57 432 LYS A CA 1
ATOM 3744 C C . LYS A 1 223 ? 10.709 13.706 6.707 1.00 5.12 432 LYS A C 1
ATOM 3745 O O . LYS A 1 223 ? 11.191 14.684 6.117 1.00 6.20 432 LYS A O 1
ATOM 3764 N N . VAL A 1 224 ? 10.393 12.593 6.071 1.00 4.51 433 VAL A N 1
ATOM 3765 C CA . VAL A 1 224 ? 10.478 12.541 4.619 1.00 4.82 433 VAL A CA 1
ATOM 3766 C C . VAL A 1 224 ? 9.487 13.542 3.990 1.00 5.22 433 VAL A C 1
ATOM 3767 O O . VAL A 1 224 ? 9.835 14.286 3.075 1.00 7.00 433 VAL A O 1
ATOM 3780 N N . ILE A 1 225 ? 8.258 13.562 4.483 1.00 4.09 434 ILE A N 1
ATOM 3781 C CA . ILE A 1 225 ? 7.239 14.510 4.034 1.00 4.95 434 ILE A CA 1
ATOM 3782 C C . ILE A 1 225 ? 7.726 15.941 4.218 1.00 6.12 434 ILE A C 1
ATOM 3783 O O . ILE A 1 225 ? 7.607 16.768 3.317 1.00 7.44 434 ILE A O 1
ATOM 3799 N N . ARG A 1 226 ? 8.314 16.224 5.381 1.00 5.85 435 ARG A N 1
ATOM 3800 C CA . ARG A 1 226 ? 8.812 17.568 5.649 1.00 7.43 435 ARG A CA 1
ATOM 3801 C C . ARG A 1 226 ? 9.882 18.005 4.657 1.00 8.28 435 ARG A C 1
ATOM 3802 O O . ARG A 1 226 ? 9.986 19.204 4.348 1.00 11.48 435 ARG A O 1
ATOM 3823 N N . LYS A 1 227 ? 10.661 17.074 4.121 1.00 7.87 436 LYS A N 1
ATOM 3824 C CA . LYS A 1 227 ? 1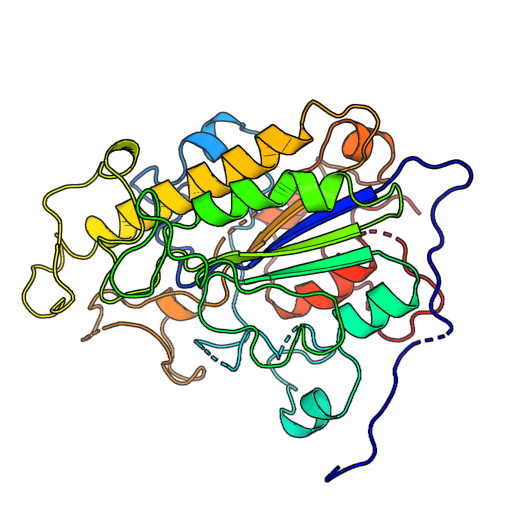1.631 17.470 3.097 1.00 9.72 436 LYS A CA 1
ATOM 3825 C C . LYS A 1 227 ? 10.993 17.857 1.754 1.00 8.60 436 LYS A C 1
ATOM 3826 O O . LYS A 1 227 ? 11.624 18.511 0.910 1.00 10.54 436 LYS A O 1
ATOM 3845 N N . LEU A 1 228 ? 9.750 17.462 1.536 1.00 7.06 437 LEU A N 1
ATOM 3846 C CA . LEU A 1 228 ? 9.101 17.706 0.258 1.00 6.93 437 LEU A CA 1
ATOM 3847 C C . LEU A 1 228 ? 7.952 18.706 0.294 1.00 7.68 437 LEU A C 1
ATOM 3848 O O . LEU A 1 228 ? 7.656 19.348 -0.707 1.00 7.92 437 LEU A O 1
ATOM 3864 N N . GLU A 1 229 ? 7.310 18.867 1.443 1.00 8.60 438 GLU A N 1
ATOM 3865 C CA . GLU A 1 229 ? 6.028 19.549 1.433 1.00 10.02 438 GLU A CA 1
ATOM 3866 C C . GLU A 1 229 ? 6.093 21.034 1.108 1.00 11.26 438 GLU A C 1
ATOM 3867 O O . GLU A 1 229 ? 5.072 21.584 0.713 1.00 13.20 438 GLU A O 1
ATOM 3879 N N . ASN A 1 230 ? 7.264 21.652 1.234 1.00 10.77 439 ASN A N 1
ATOM 3880 C CA . ASN A 1 230 ? 7.418 23.062 0.918 1.00 12.87 439 ASN A CA 1
ATOM 3881 C C . ASN A 1 230 ? 8.000 23.346 -0.481 1.00 13.76 439 ASN A C 1
ATOM 3882 O O . ASN A 1 230 ? 8.241 24.502 -0.827 1.00 15.61 439 ASN A O 1
ATOM 3893 N N . ARG A 1 231 ? 8.197 22.298 -1.281 1.00 11.89 440 ARG A N 1
ATOM 3894 C CA . ARG A 1 231 ? 8.667 22.441 -2.662 1.00 10.94 440 ARG A CA 1
ATOM 3895 C C . ARG A 1 231 ? 7.466 22.553 -3.606 1.00 11.30 440 ARG A C 1
ATOM 3896 O O . ARG A 1 231 ? 7.000 21.558 -4.168 1.00 10.23 440 ARG A O 1
ATOM 3917 N N . ASP A 1 232 ? 6.962 23.764 -3.772 1.00 12.84 441 ASP A N 1
ATOM 3918 C CA . ASP A 1 232 ? 5.756 23.997 -4.560 1.00 13.81 441 ASP A CA 1
ATOM 3919 C C . ASP A 1 232 ? 5.946 23.698 -6.049 1.00 12.47 441 ASP A C 1
ATOM 3920 O O . ASP A 1 232 ? 4.978 23.623 -6.800 1.00 13.22 441 ASP A O 1
ATOM 3929 N N . ASP A 1 233 ? 7.194 23.605 -6.486 1.00 11.50 442 ASP A N 1
ATOM 3930 C CA . ASP A 1 233 ? 7.504 23.336 -7.886 1.00 11.31 442 ASP A CA 1
ATOM 3931 C C . ASP A 1 233 ? 7.570 21.850 -8.189 1.00 9.99 442 ASP A C 1
ATOM 3932 O O . ASP A 1 233 ? 7.717 21.443 -9.343 1.00 11.67 442 ASP A O 1
ATOM 3941 N N . LEU A 1 234 ? 7.427 21.033 -7.160 1.00 8.36 443 LEU A N 1
ATOM 3942 C CA A LEU A 1 234 ? 7.667 19.621 -7.265 0.68 7.11 443 LEU A CA 1
ATOM 3943 C CA B LEU A 1 234 ? 7.662 19.596 -7.259 0.32 7.88 443 LEU A CA 1
ATOM 3944 C C . LEU A 1 234 ? 6.408 18.811 -6.961 1.00 6.83 443 LEU A C 1
ATOM 3945 O O . LEU A 1 234 ? 5.787 18.985 -5.913 1.00 7.88 443 LEU A O 1
ATOM 3974 N N . GLU A 1 235 ? 6.014 17.945 -7.889 1.00 6.31 444 GLU A N 1
ATOM 3975 C CA . GLU A 1 235 ? 4.919 17.021 -7.631 1.00 4.96 444 GLU A CA 1
ATOM 3976 C C . GLU A 1 235 ? 5.486 15.804 -6.931 1.00 6.89 444 GLU A C 1
ATOM 3977 O O . GLU A 1 235 ? 6.133 14.979 -7.556 1.00 9.31 444 GLU A O 1
ATOM 3989 N N . SER A 1 236 ? 5.262 15.668 -5.640 1.00 5.40 445 SER A N 1
ATOM 3990 C CA A SER A 1 236 ? 5.850 14.589 -4.860 0.68 5.23 445 SER A CA 1
ATOM 3991 C CA B SER A 1 236 ? 5.831 14.520 -4.964 0.32 4.62 445 SER A CA 1
ATOM 3992 C C . SER A 1 236 ? 4.796 13.684 -4.251 1.00 4.50 445 SER A C 1
ATOM 3993 O O . SER A 1 236 ? 3.695 14.124 -3.940 1.00 4.87 445 SER A O 1
ATOM 4008 N N . VAL A 1 237 ? 5.176 12.434 -4.085 1.00 3.88 446 VAL A N 1
ATOM 4009 C CA . VAL A 1 237 ? 4.361 11.404 -3.459 1.00 4.00 446 VAL A CA 1
ATOM 4010 C C . VAL A 1 237 ? 5.286 10.641 -2.549 1.00 3.94 446 VAL A C 1
ATOM 4011 O O . VAL A 1 237 ? 6.429 10.301 -2.925 1.00 5.43 446 VAL A O 1
ATOM 4024 N N . VAL A 1 238 ? 4.821 10.364 -1.338 1.00 3.68 447 VAL A N 1
ATOM 4025 C CA . VAL A 1 238 ? 5.522 9.465 -0.431 1.00 4.20 447 VAL A CA 1
ATOM 4026 C C . VAL A 1 238 ? 4.623 8.246 -0.187 1.00 4.05 447 VAL A C 1
ATOM 4027 O O . VAL A 1 238 ? 3.465 8.395 0.218 1.00 6.28 447 VAL A O 1
ATOM 4040 N N . HIS A 1 239 ? 5.135 7.066 -0.461 1.00 3.18 448 HIS A N 1
ATOM 4041 C CA . HIS A 1 239 ? 4.394 5.814 -0.293 1.00 3.53 448 HIS A CA 1
ATOM 4042 C C . HIS A 1 239 ? 5.169 4.961 0.678 1.00 4.37 448 HIS A C 1
ATOM 4043 O O . HIS A 1 239 ? 6.375 4.785 0.514 1.00 6.31 448 HIS A O 1
ATOM 4058 N N . TYR A 1 240 ? 4.512 4.464 1.720 1.00 2.91 449 TYR A N 1
ATOM 4059 C CA . TYR A 1 240 ? 5.141 3.568 2.682 1.00 2.80 449 TYR A CA 1
ATOM 4060 C C . TYR A 1 240 ? 4.372 2.256 2.735 1.00 3.13 449 TYR A C 1
ATOM 4061 O O . TYR A 1 240 ? 3.134 2.272 2.777 1.00 2.99 449 TYR A O 1
ATOM 4079 N N . VAL A 1 241 ? 5.073 1.140 2.700 1.00 2.00 450 VAL A N 1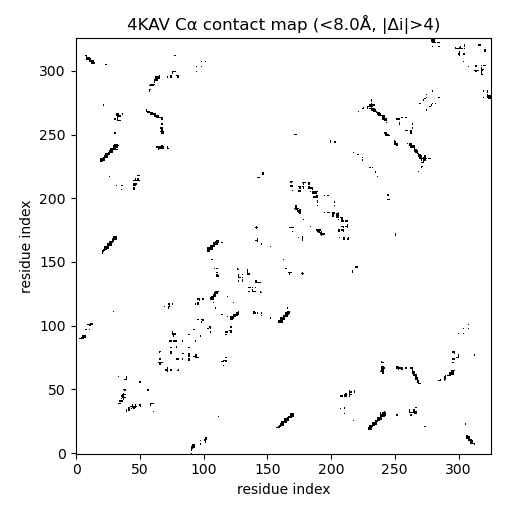
ATOM 4080 C CA . VAL A 1 241 ? 4.473 -0.162 3.012 1.00 2.53 450 VAL A CA 1
ATOM 4081 C C . VAL A 1 241 ? 5.563 -1.013 3.611 1.00 3.26 450 VAL A C 1
ATOM 4082 O O . VAL A 1 241 ? 6.722 -0.954 3.207 1.00 4.05 450 VAL A O 1
ATOM 4095 N N . SER A 1 242 ? 5.203 -1.876 4.562 1.00 2.41 451 SER A N 1
ATOM 4096 C CA A SER A 1 242 ? 6.130 -2.810 5.171 0.87 2.91 451 SER A CA 1
ATOM 4097 C CA B SER A 1 242 ? 6.205 -2.776 5.120 0.13 2.46 451 SER A CA 1
ATOM 4098 C C . SER A 1 242 ? 6.291 -4.063 4.299 1.00 2.95 451 SER A C 1
ATOM 4099 O O . SER A 1 242 ? 5.416 -4.370 3.495 1.00 4.02 451 SER A O 1
ATOM 4114 N N . ASP A 1 243 ? 7.370 -4.811 4.491 1.00 2.58 452 ASP A N 1
ATOM 4115 C CA . ASP A 1 243 ? 7.568 -6.079 3.773 1.00 3.27 452 ASP A CA 1
ATOM 4116 C C . ASP A 1 243 ? 6.770 -7.257 4.338 1.00 2.87 452 ASP A C 1
ATOM 4117 O O . ASP A 1 243 ? 6.460 -8.185 3.604 1.00 3.66 452 ASP A O 1
ATOM 4126 N N . HIS A 1 244 ? 6.455 -7.191 5.633 1.00 3.70 453 HIS A N 1
ATOM 4127 C CA . HIS A 1 244 ? 5.679 -8.192 6.352 1.00 2.32 453 HIS A CA 1
ATOM 4128 C C . HIS A 1 244 ? 5.608 -7.689 7.800 1.00 3.20 453 HIS A C 1
ATOM 4129 O O . HIS A 1 244 ? 6.253 -6.686 8.156 1.00 3.92 453 HIS A O 1
ATOM 4143 N N . GLY A 1 245 ? 4.855 -8.407 8.630 1.00 2.81 454 GLY A N 1
ATOM 4144 C CA . GLY A 1 245 ? 4.724 -8.085 10.035 1.00 3.91 454 GLY A CA 1
ATOM 4145 C C . GLY A 1 245 ? 5.586 -8.946 10.943 1.00 2.64 454 GLY A C 1
ATOM 4146 O O . GLY A 1 245 ? 6.702 -9.347 10.590 1.00 3.48 454 GLY A O 1
ATOM 4150 N N . GLU A 1 246 ? 5.094 -9.212 12.145 1.00 4.26 455 GLU A N 1
ATOM 4151 C CA . GLU A 1 246 ? 5.898 -9.798 13.194 1.00 4.80 455 GLU A CA 1
ATOM 4152 C C . GLU A 1 246 ? 4.975 -10.533 14.148 1.00 4.83 455 GLU A C 1
ATOM 4153 O O . GLU A 1 246 ? 3.815 -10.117 14.312 1.00 5.55 455 GLU A O 1
ATOM 4165 N N . SER A 1 247 ? 5.501 -11.555 14.819 1.00 5.34 456 SER A N 1
ATOM 4166 C CA . SER A 1 247 ? 4.796 -12.196 15.924 1.00 5.31 456 SER A CA 1
ATOM 4167 C C . SER A 1 247 ? 5.459 -11.788 17.228 1.00 6.59 456 SER A C 1
ATOM 4168 O O . SER A 1 247 ? 6.675 -11.728 17.302 1.00 7.17 456 SER A O 1
ATOM 4176 N N . LEU A 1 248 ? 4.664 -11.525 18.252 1.00 8.43 457 LEU A N 1
ATOM 4177 C CA . LEU A 1 248 ? 5.177 -11.023 19.529 1.00 9.11 457 LEU A CA 1
ATOM 4178 C C . LEU A 1 248 ? 4.826 -11.976 20.667 1.00 10.54 457 LEU A C 1
ATOM 4179 O O . LEU A 1 248 ? 4.423 -11.556 21.767 1.00 11.70 457 LEU A O 1
ATOM 4195 N N . GLY A 1 249 ? 4.987 -13.272 20.413 1.00 11.49 458 GLY A N 1
ATOM 4196 C CA . GLY A 1 249 ? 4.798 -14.281 21.448 1.00 14.58 458 GLY A CA 1
ATOM 4197 C C . GLY A 1 249 ? 3.484 -15.015 21.363 1.00 17.07 458 GLY A C 1
ATOM 4198 O O . GLY A 1 249 ? 3.300 -16.005 22.064 1.00 20.15 458 GLY A O 1
ATOM 4202 N N . GLU A 1 250 ? 2.569 -14.545 20.522 1.00 17.93 459 GLU A N 1
ATOM 4203 C CA . GLU A 1 250 ? 1.250 -15.157 20.380 1.00 20.48 459 GLU A CA 1
ATOM 4204 C C . GLU A 1 250 ? 1.418 -16.624 19.990 1.00 20.59 459 GLU A C 1
ATOM 4205 O O . GLU A 1 250 ? 2.121 -16.937 19.035 1.00 18.91 459 GLU A O 1
ATOM 4217 N N . ASN A 1 251 ? 0.801 -17.529 20.748 1.00 23.38 460 ASN A N 1
ATOM 4218 C CA . ASN A 1 251 ? 0.916 -18.960 20.477 1.00 24.61 460 ASN A CA 1
ATOM 4219 C C . ASN A 1 251 ? 2.362 -19.452 20.395 1.00 22.68 460 ASN A C 1
ATOM 4220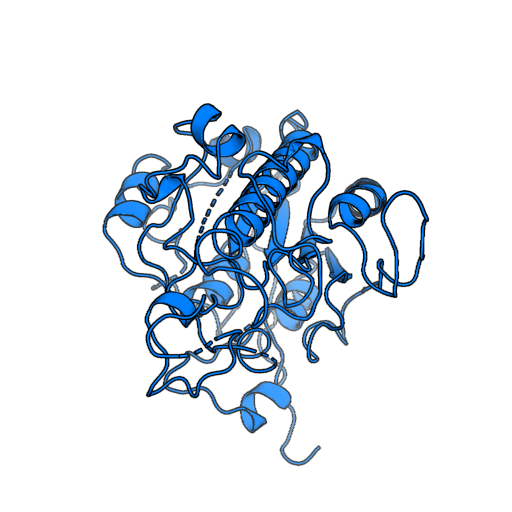 O O . ASN A 1 251 ? 2.664 -20.370 19.645 1.00 23.28 460 ASN A O 1
ATOM 4231 N N . GLY A 1 252 ? 3.261 -18.834 21.152 1.00 20.11 461 GLY A N 1
ATOM 4232 C CA . GLY A 1 252 ? 4.640 -19.281 21.183 1.00 19.41 461 GLY A CA 1
ATOM 4233 C C . GLY A 1 252 ? 5.481 -18.830 19.997 1.00 17.38 461 GLY A C 1
ATOM 4234 O O . GLY A 1 252 ? 6.625 -19.268 19.848 1.00 18.85 461 GLY A O 1
ATOM 4272 N N . TYR A 1 254 ? 7.520 -16.083 17.673 1.00 11.49 463 TYR A N 1
ATOM 4273 C CA . TYR A 1 254 ? 8.278 -14.837 17.716 1.00 10.49 463 TYR A CA 1
ATOM 4274 C C . TYR A 1 254 ? 8.897 -14.590 16.352 1.00 9.41 463 TYR A C 1
ATOM 4275 O O . TYR A 1 254 ? 8.944 -15.477 15.498 1.00 10.02 463 TYR A O 1
ATOM 4293 N N . LEU A 1 255 ? 9.376 -13.364 16.173 1.00 6.95 464 LEU A N 1
ATOM 4294 C CA . LEU A 1 255 ? 9.978 -12.943 14.927 1.00 6.02 464 LEU A CA 1
ATOM 4295 C C . LEU A 1 255 ? 9.025 -13.159 13.741 1.00 6.06 464 LEU A C 1
ATOM 4296 O O . LEU A 1 255 ? 7.813 -12.975 13.882 1.00 6.74 464 LEU A O 1
ATOM 4312 N N . HIS A 1 256 ? 9.561 -13.487 12.578 1.00 5.05 465 HIS A N 1
ATOM 4313 C CA . HIS A 1 256 ? 8.710 -13.642 11.391 1.00 4.80 465 HIS A CA 1
ATOM 4314 C C . HIS A 1 256 ? 9.156 -14.837 10.585 1.00 6.51 465 HIS A C 1
ATOM 4315 O O . HIS A 1 256 ? 9.562 -15.835 11.185 1.00 7.84 465 HIS A O 1
ATOM 4330 N N . ALA A 1 257 ? 9.016 -14.777 9.264 1.00 7.35 466 ALA A N 1
ATOM 4331 C CA . ALA A 1 257 ? 9.391 -15.867 8.376 1.00 8.89 466 ALA A CA 1
ATOM 4332 C C . ALA A 1 257 ? 8.622 -17.169 8.603 1.00 9.61 466 ALA A C 1
ATOM 4333 O O . ALA A 1 257 ? 9.090 -18.238 8.214 1.00 12.64 466 ALA A O 1
ATOM 4340 N N . ALA A 1 258 ? 7.425 -17.111 9.179 1.00 9.91 467 ALA A N 1
ATOM 4341 C CA . ALA A 1 258 ? 6.569 -18.312 9.180 1.00 10.50 467 ALA A CA 1
ATOM 4342 C C . ALA A 1 258 ? 6.173 -18.631 7.726 1.00 12.35 467 ALA A C 1
ATOM 4343 O O . ALA A 1 258 ? 5.925 -17.723 6.959 1.00 12.30 467 ALA A O 1
ATOM 4350 N N . PRO A 1 259 ? 6.117 -19.913 7.348 1.00 12.84 468 PRO A N 1
ATOM 4351 C CA . PRO A 1 259 ? 5.648 -20.256 5.999 1.00 12.49 468 PRO A CA 1
ATOM 4352 C C . PRO A 1 259 ? 4.307 -19.598 5.755 1.00 12.82 468 PRO A C 1
ATOM 4353 O O . PRO A 1 259 ? 3.442 -19.621 6.630 1.00 12.89 468 PRO A O 1
ATOM 4364 N N . TYR A 1 260 ? 4.138 -18.991 4.585 1.00 12.54 469 TYR A N 1
ATOM 4365 C CA . TYR A 1 260 ? 2.960 -18.158 4.357 1.00 12.36 469 TYR A CA 1
ATOM 4366 C C . TYR A 1 260 ? 1.636 -18.864 4.671 1.00 12.74 469 TYR A C 1
ATOM 4367 O O . TYR A 1 260 ? 0.726 -18.249 5.244 1.00 13.39 469 TYR A O 1
ATOM 4385 N N . ALA A 1 261 ? 1.539 -20.140 4.304 1.00 14.93 470 ALA A N 1
ATOM 4386 C CA . ALA A 1 261 ? 0.299 -20.895 4.431 1.00 16.95 470 ALA A CA 1
ATOM 4387 C C . ALA A 1 261 ? -0.146 -21.030 5.886 1.00 17.45 470 ALA A C 1
ATOM 4388 O O . ALA A 1 261 ? -1.338 -21.199 6.146 1.00 19.82 470 ALA A O 1
ATOM 4395 N N . ILE A 1 262 ? 0.798 -20.929 6.824 1.00 15.87 471 ILE A N 1
ATOM 4396 C CA . ILE A 1 262 ? 0.468 -21.072 8.239 1.00 17.00 471 ILE A CA 1
ATOM 4397 C C . ILE A 1 262 ? 0.731 -19.791 9.025 1.00 15.66 471 ILE A C 1
ATOM 4398 O O . ILE A 1 262 ? 0.594 -19.766 10.250 1.00 18.28 471 ILE A O 1
ATOM 4414 N N . ALA A 1 263 ? 1.127 -18.732 8.330 1.00 12.65 472 ALA A N 1
ATOM 4415 C CA . ALA A 1 263 ? 1.527 -17.504 8.999 1.00 9.91 472 ALA A CA 1
ATOM 4416 C C . ALA A 1 263 ? 0.332 -16.804 9.645 1.00 10.51 472 ALA A C 1
ATOM 4417 O O . ALA A 1 263 ? -0.737 -16.686 9.041 1.00 11.97 472 ALA A O 1
ATOM 4424 N N . PRO A 1 264 ? 0.512 -16.311 10.868 1.00 10.23 473 PRO A N 1
ATOM 4425 C CA . PRO A 1 264 ? -0.575 -15.598 11.528 1.00 9.19 473 PRO A CA 1
ATOM 4426 C C . PRO A 1 264 ? -0.767 -14.201 10.942 1.00 7.79 473 PRO A C 1
ATOM 4427 O O . PRO A 1 264 ? 0.132 -13.654 10.240 1.00 8.65 473 PRO A O 1
ATOM 4438 N N . SER A 1 265 ? -1.920 -13.597 11.235 1.00 7.38 474 SER A N 1
ATOM 4439 C CA . SER A 1 265 ? -2.243 -12.276 10.707 1.00 8.28 474 SER A CA 1
ATOM 4440 C C . SER A 1 265 ? -1.200 -11.238 11.089 1.00 6.51 474 SER A C 1
ATOM 4441 O O . SER A 1 265 ? -0.958 -10.268 10.349 1.00 6.71 474 SER A O 1
ATOM 4449 N N . GLY A 1 266 ? -0.567 -11.424 12.242 1.00 5.47 475 GLY A N 1
ATOM 4450 C CA . GLY A 1 266 ? 0.434 -10.486 12.684 1.00 5.69 475 GLY A CA 1
ATOM 4451 C C . GLY A 1 266 ? 1.578 -10.389 11.693 1.00 4.76 475 GLY A C 1
ATOM 4452 O O . GLY A 1 266 ? 2.212 -9.331 11.570 1.00 5.38 475 GLY A O 1
ATOM 4456 N N . GLN A 1 267 ? 1.844 -11.481 10.973 1.00 4.67 476 GLN A N 1
ATOM 4457 C CA . GLN A 1 267 ? 2.932 -11.479 9.992 1.00 4.04 476 GLN A CA 1
ATOM 4458 C C . GLN A 1 267 ? 2.493 -11.096 8.579 1.00 3.98 476 GLN A C 1
ATOM 4459 O O . GLN A 1 267 ? 3.308 -10.602 7.796 1.00 4.96 476 GLN A O 1
ATOM 4473 N N . THR A 1 268 ? 1.219 -11.256 8.239 1.00 4.57 477 THR A N 1
ATOM 4474 C CA . THR A 1 268 ? 0.768 -10.973 6.882 1.00 5.31 477 THR A CA 1
ATOM 4475 C C . THR A 1 268 ? 0.015 -9.644 6.704 1.00 5.32 477 THR A C 1
ATOM 4476 O O . THR A 1 268 ? -0.056 -9.125 5.590 1.00 6.81 477 THR A O 1
ATOM 4487 N N A HIS A 1 269 ? -0.507 -9.087 7.779 0.76 4.09 478 HIS A N 1
ATOM 4488 N N B HIS A 1 269 ? -0.619 -9.161 7.777 0.24 6.34 478 HIS A N 1
ATOM 4489 C CA A HIS A 1 269 ? -1.333 -7.885 7.683 0.76 3.91 478 HIS A CA 1
ATOM 4490 C CA B HIS A 1 269 ? -1.305 -7.865 7.759 0.24 7.22 478 HIS A CA 1
ATOM 4491 C C A HIS A 1 269 ? -0.446 -6.706 8.047 0.76 2.40 478 HIS A C 1
ATOM 4492 C C B HIS A 1 269 ? -0.271 -6.782 7.975 0.24 4.50 478 HIS A C 1
ATOM 4493 O O A HIS A 1 269 ? 0.034 -6.599 9.199 0.76 2.74 478 HIS A O 1
ATOM 4494 O O B HIS A 1 269 ? 0.459 -6.788 8.967 0.24 3.23 478 HIS A O 1
ATOM 4523 N N . ILE A 1 270 ? -0.218 -5.835 7.055 1.00 3.10 479 ILE A N 1
ATOM 4524 C CA . ILE A 1 270 ? 0.817 -4.797 7.077 1.00 2.80 479 ILE A CA 1
ATOM 4525 C C . ILE A 1 270 ? 0.212 -3.405 6.883 1.00 3.62 479 ILE A C 1
ATOM 4526 O O . ILE A 1 270 ? -0.861 -3.271 6.281 1.00 3.25 479 ILE A O 1
ATOM 4542 N N . PRO A 1 271 ? 0.887 -2.377 7.401 1.00 3.02 480 PRO A N 1
ATOM 4543 C CA . PRO A 1 271 ? 0.471 -0.983 7.193 1.00 3.01 480 PRO A CA 1
ATOM 4544 C C . PRO A 1 271 ? 0.914 -0.449 5.840 1.00 3.86 480 PRO A C 1
ATOM 4545 O O . PRO A 1 271 ? 1.905 -0.899 5.236 1.00 4.12 480 PRO A O 1
ATOM 4573 N N . VAL A 1 273 ? 0.653 3.619 3.820 1.00 2.09 482 VAL A N 1
ATOM 4574 C CA . VAL A 1 273 ? 0.138 4.975 3.760 1.00 3.18 482 VAL A CA 1
ATOM 4575 C C . VAL A 1 273 ? 0.695 5.699 2.551 1.00 3.54 482 VAL A C 1
ATOM 4576 O O . VAL A 1 273 ? 1.753 5.337 2.031 1.00 4.52 482 VAL A O 1
ATOM 4623 N N . TRP A 1 275 ? 1.057 9.902 0.895 1.00 4.04 484 TRP A N 1
ATOM 4624 C CA . TRP A 1 275 ? 0.968 11.361 1.044 1.00 3.32 484 TRP A CA 1
ATOM 4625 C C . TRP A 1 275 ? 1.304 11.980 -0.297 1.00 3.83 484 TRP A C 1
ATOM 4626 O O . TRP A 1 275 ? 2.193 11.505 -1.005 1.00 4.70 484 TRP A O 1
ATOM 4647 N N . PHE A 1 276 ? 0.557 13.031 -0.658 1.00 4.76 485 PHE A N 1
ATOM 4648 C CA . PHE A 1 276 ? 0.739 13.760 -1.906 1.00 4.87 485 PHE A CA 1
ATOM 4649 C C . PHE A 1 276 ? 1.001 15.239 -1.651 1.00 5.54 485 PHE A C 1
ATOM 4650 O O . PHE A 1 276 ? 0.294 15.858 -0.859 1.00 6.14 485 PHE A O 1
ATOM 4667 N N . SER A 1 277 ? 1.984 15.796 -2.350 1.00 5.37 486 SER A N 1
ATOM 4668 C CA . SER A 1 277 ? 2.315 17.208 -2.209 1.00 6.16 486 SER A CA 1
ATOM 4669 C C . SER A 1 277 ? 1.248 18.086 -2.848 1.00 6.47 486 SER A C 1
ATOM 4670 O O . SER A 1 277 ? 0.434 17.627 -3.650 1.00 6.83 486 SER A O 1
ATOM 4678 N N . LYS A 1 278 ? 1.306 19.371 -2.520 1.00 8.20 487 LYS A N 1
ATOM 4679 C CA . LYS A 1 278 ? 0.383 20.343 -3.075 1.00 10.11 487 LYS A CA 1
ATOM 4680 C C . LYS A 1 278 ? 0.398 20.306 -4.597 1.00 8.79 487 LYS A C 1
ATOM 4681 O O . LYS A 1 278 ? -0.658 20.280 -5.232 1.00 9.21 487 LYS A O 1
ATOM 4700 N N . ALA A 1 279 ? 1.580 20.281 -5.195 1.00 7.71 488 ALA A N 1
ATOM 4701 C CA . ALA A 1 279 ? 1.622 20.293 -6.650 1.00 7.64 488 ALA A CA 1
ATOM 4702 C C . ALA A 1 279 ? 1.077 19.004 -7.237 1.00 7.06 488 ALA A C 1
ATOM 4703 O O . ALA A 1 279 ? 0.476 19.025 -8.327 1.00 7.17 488 ALA A O 1
ATOM 4710 N N . PHE A 1 280 ? 1.312 17.877 -6.568 1.00 5.81 489 PHE A N 1
ATOM 4711 C CA . PHE A 1 280 ? 0.736 16.639 -7.047 1.00 5.89 489 PHE A CA 1
ATOM 4712 C C . PHE A 1 280 ? -0.788 16.671 -6.907 1.00 6.75 489 PHE A C 1
ATOM 4713 O O . PHE A 1 280 ? -1.512 16.217 -7.804 1.00 7.97 489 PHE A O 1
ATOM 4730 N N . ARG A 1 281 ? -1.277 17.251 -5.822 1.00 9.03 490 ARG A N 1
ATOM 4731 C CA . ARG A 1 281 ? -2.721 17.386 -5.638 1.00 11.18 490 ARG A CA 1
ATOM 4732 C C . ARG A 1 281 ? -3.336 18.233 -6.768 1.00 11.09 490 ARG A C 1
ATOM 4733 O O . ARG A 1 281 ? -4.474 17.993 -7.206 1.00 13.37 490 ARG A O 1
ATOM 4754 N N . GLN A 1 282 ? -2.594 19.230 -7.244 1.00 9.52 491 GLN A N 1
ATOM 4755 C CA . GLN A 1 282 ? -3.092 20.113 -8.293 1.00 10.93 491 GLN A CA 1
ATOM 4756 C C . GLN A 1 282 ? -3.027 19.490 -9.683 1.00 9.30 491 GLN A C 1
ATOM 4757 O O . GLN A 1 282 ? -3.928 19.695 -10.490 1.00 10.05 491 GLN A O 1
ATOM 4771 N N . HIS A 1 283 ? -1.928 18.792 -9.987 1.00 8.51 492 HIS A N 1
ATOM 4772 C CA . HIS A 1 283 ? -1.642 18.389 -11.372 1.00 9.05 492 HIS A CA 1
ATOM 4773 C C . HIS A 1 283 ? -1.516 16.893 -11.604 1.00 8.11 492 HIS A C 1
ATOM 4774 O O . HIS A 1 283 ? -1.297 16.453 -12.728 1.00 10.87 492 HIS A O 1
ATOM 4788 N N . GLY A 1 284 ? -1.705 16.110 -10.556 1.00 7.82 493 GLY A N 1
ATOM 4789 C CA . GLY A 1 284 ? -1.515 14.677 -10.626 1.00 9.24 493 GLY A CA 1
ATOM 4790 C C . GLY A 1 284 ? -2.704 13.888 -11.144 1.00 10.15 493 GLY A C 1
ATOM 4791 O O . GLY A 1 284 ? -2.602 12.674 -11.349 1.00 11.42 493 GLY A O 1
ATOM 4795 N N . GLY A 1 285 ? -3.838 14.547 -11.300 1.00 9.53 494 GLY A N 1
ATOM 4796 C CA . GLY A 1 285 ? -5.008 13.918 -11.890 1.00 11.11 494 GLY A CA 1
ATOM 4797 C C . GLY A 1 285 ? -5.827 13.002 -10.992 1.00 12.42 494 GLY A C 1
ATOM 4798 O O . GLY A 1 285 ? -6.713 12.301 -11.479 1.00 15.62 494 GLY A O 1
ATOM 4802 N N . ILE A 1 286 ? -5.557 13.023 -9.691 1.00 10.56 495 ILE A N 1
ATOM 4803 C CA . ILE A 1 286 ? -6.211 12.117 -8.762 1.00 10.32 495 ILE A CA 1
ATOM 4804 C C . ILE A 1 286 ? -7.341 12.821 -8.004 1.00 12.53 495 ILE A C 1
ATOM 4805 O O . ILE A 1 286 ? -7.189 13.936 -7.522 1.00 14.67 495 ILE A O 1
ATOM 4821 N N . ASP A 1 287 ? -8.476 12.138 -7.888 1.00 11.08 496 ASP A N 1
ATOM 4822 C CA . ASP A 1 287 ? -9.595 12.589 -7.050 1.00 10.72 496 ASP A CA 1
ATOM 4823 C C . ASP A 1 287 ? -9.334 12.053 -5.661 1.00 1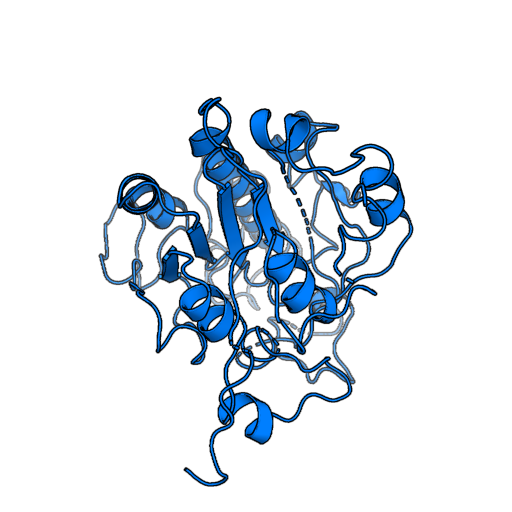0.62 496 ASP A C 1
ATOM 4824 O O . ASP A 1 287 ? -9.443 10.852 -5.415 1.00 10.34 496 ASP A O 1
ATOM 4833 N N . PHE A 1 288 ? -8.951 12.935 -4.752 1.00 11.61 497 PHE A N 1
ATOM 4834 C CA A PHE A 1 288 ? -8.443 12.557 -3.431 0.56 11.60 497 PHE A CA 1
ATOM 4835 C CA B PHE A 1 288 ? -8.463 12.450 -3.471 0.44 12.56 497 PHE A CA 1
ATOM 4836 C C . PHE A 1 288 ? -9.535 11.999 -2.521 1.00 12.49 497 PHE A C 1
ATOM 4837 O O . PHE A 1 288 ? -9.280 11.105 -1.720 1.00 13.76 497 PHE A O 1
ATOM 4870 N N . GLN A 1 289 ? -10.733 12.559 -2.622 1.00 12.07 498 GLN A N 1
ATOM 4871 C CA . GLN A 1 289 ? -11.818 12.036 -1.807 1.00 14.87 498 GLN A CA 1
ATOM 4872 C C . GLN A 1 289 ? -12.216 10.622 -2.271 1.00 12.98 498 GLN A C 1
ATOM 4873 O O . GLN A 1 289 ? -12.513 9.762 -1.452 1.00 12.88 498 GLN A O 1
ATOM 4887 N N A CYS A 1 290 ? -12.184 10.386 -3.572 0.49 12.78 499 CYS A N 1
ATOM 4888 N N B CYS A 1 290 ? -12.197 10.395 -3.583 0.51 11.62 499 CYS A N 1
ATOM 4889 C CA A CYS A 1 290 ? -12.391 9.046 -4.094 0.49 13.28 499 CYS A CA 1
ATOM 4890 C CA B CYS A 1 290 ? -12.361 9.057 -4.160 0.51 11.06 499 CYS A CA 1
ATOM 4891 C C A CYS A 1 290 ? -11.330 8.080 -3.548 0.49 10.49 499 CYS A C 1
ATOM 4892 C C B CYS A 1 290 ? -11.331 8.087 -3.571 0.51 9.57 499 CYS A C 1
ATOM 4893 O O A CYS A 1 290 ? -11.651 6.974 -3.106 0.49 10.24 499 CYS A O 1
ATOM 4894 O O B CYS A 1 290 ? -11.674 6.991 -3.118 0.51 9.70 499 CYS A O 1
ATOM 4908 N N . LEU A 1 291 ? -10.074 8.491 -3.580 1.00 9.03 500 LEU A N 1
ATOM 4909 C CA . LEU A 1 291 ? -9.003 7.651 -3.090 1.00 7.85 500 LEU A CA 1
ATOM 4910 C C . LEU A 1 291 ? -9.148 7.319 -1.593 1.00 8.57 500 LEU A C 1
ATOM 4911 O O . LEU A 1 291 ? -8.927 6.183 -1.184 1.00 7.66 500 LEU A O 1
ATOM 4927 N N . LYS A 1 292 ? -9.510 8.305 -0.776 1.00 9.10 501 LYS A N 1
ATOM 4928 C CA . LYS A 1 292 ? -9.720 8.031 0.650 1.00 9.91 501 LYS A CA 1
ATOM 4929 C C . LYS A 1 292 ? -10.790 6.963 0.832 1.00 8.05 501 LYS A C 1
ATOM 4930 O O . LYS A 1 292 ? -10.663 6.035 1.649 1.00 8.60 501 LYS A O 1
ATOM 4949 N N . GLN A 1 293 ? -11.859 7.035 0.045 1.00 6.99 502 GLN A N 1
ATOM 4950 C CA . GLN A 1 293 ? -12.887 6.025 0.147 1.00 7.22 502 GLN A CA 1
ATOM 4951 C C . GLN A 1 293 ? -12.433 4.636 -0.325 1.00 6.74 502 GLN A C 1
ATOM 4952 O O . GLN A 1 293 ? -12.740 3.631 0.320 1.00 7.52 502 GLN A O 1
ATOM 4966 N N . LYS A 1 294 ? -11.750 4.571 -1.463 1.00 6.48 503 LYS A N 1
ATOM 4967 C CA . LYS A 1 294 ? -11.216 3.302 -1.940 1.00 8.42 503 LYS A CA 1
ATOM 4968 C C . LYS A 1 294 ? -10.273 2.659 -0.921 1.00 8.85 503 LYS A C 1
ATOM 4969 O O . LYS A 1 294 ? -10.346 1.457 -0.643 1.00 7.92 503 LYS A O 1
ATOM 4988 N N . ALA A 1 295 ? -9.402 3.472 -0.337 1.00 7.44 504 ALA A N 1
ATOM 4989 C CA . ALA A 1 295 ? -8.440 2.978 0.627 1.00 6.64 504 ALA A CA 1
ATOM 4990 C C . ALA A 1 295 ? -9.141 2.333 1.829 1.00 5.29 504 ALA A C 1
ATOM 4991 O O . ALA A 1 295 ? -8.678 1.328 2.366 1.00 7.23 504 ALA A O 1
ATOM 4998 N N . ALA A 1 296 ? -10.237 2.925 2.265 1.00 5.70 505 ALA A N 1
ATOM 4999 C CA . ALA A 1 296 ? -10.958 2.421 3.421 1.00 7.29 505 ALA A CA 1
ATOM 5000 C C . ALA A 1 296 ? -11.696 1.128 3.112 1.00 7.14 505 ALA A C 1
ATOM 5001 O O . ALA A 1 296 ? -11.766 0.245 3.980 1.00 8.02 505 ALA A O 1
ATOM 5008 N N . GLU A 1 297 ? -12.288 1.019 1.921 1.00 7.14 506 GLU A N 1
ATOM 5009 C CA . GLU A 1 297 ? -13.209 -0.083 1.632 1.00 8.13 506 GLU A CA 1
ATOM 5010 C C . GLU A 1 297 ? -12.607 -1.326 0.963 1.00 8.44 506 GLU A C 1
ATOM 5011 O O . GLU A 1 297 ? -13.164 -2.428 1.063 1.00 12.04 506 GLU A O 1
ATOM 5023 N N . ASN A 1 298 ? -11.482 -1.167 0.282 1.00 7.61 507 ASN A N 1
ATOM 5024 C CA . ASN A 1 298 ? -10.888 -2.264 -0.462 1.00 8.60 507 ASN A CA 1
ATOM 5025 C C . ASN A 1 298 ? -9.756 -2.968 0.264 1.00 7.19 507 ASN A C 1
ATOM 5026 O O . ASN A 1 298 ? -9.132 -2.408 1.171 1.00 7.23 507 ASN A O 1
ATOM 5037 N N . GLU A 1 299 ? -9.515 -4.211 -0.151 1.00 8.06 508 GLU A N 1
ATOM 5038 C CA . GLU A 1 299 ? -8.361 -4.987 0.282 1.00 9.52 508 GLU A CA 1
ATOM 5039 C C . GLU A 1 299 ? -7.252 -4.932 -0.753 1.00 7.86 508 GLU A C 1
ATOM 5040 O O . GLU A 1 299 ? -7.476 -5.108 -1.945 1.00 10.11 508 GLU A O 1
ATOM 5052 N N . TYR A 1 300 ? -6.043 -4.661 -0.284 1.00 5.46 509 TYR A N 1
ATOM 5053 C CA . TYR A 1 300 ? -4.897 -4.525 -1.176 1.00 5.27 509 TYR A CA 1
ATOM 5054 C C . TYR A 1 300 ? -3.810 -5.474 -0.718 1.00 4.75 509 TYR A C 1
ATOM 5055 O O . TYR A 1 300 ? -3.898 -6.103 0.343 1.00 4.76 509 TYR A O 1
ATOM 5073 N N . SER A 1 301 ? -2.773 -5.572 -1.526 1.00 4.98 510 SER A N 1
ATOM 5074 C CA . SER A 1 301 ? -1.625 -6.384 -1.171 1.00 5.66 510 SER A CA 1
ATOM 5075 C C . SER A 1 301 ? -0.410 -5.891 -1.892 1.00 4.56 510 SER A C 1
ATOM 5076 O O . SER A 1 301 ? -0.465 -4.925 -2.640 1.00 4.34 510 SER A O 1
ATOM 5084 N N . HIS A 1 302 ? 0.722 -6.529 -1.643 1.00 3.79 511 HIS A N 1
ATOM 5085 C CA . HIS A 1 302 ? 1.909 -6.206 -2.425 1.00 3.72 511 HIS A CA 1
ATOM 5086 C C . HIS A 1 302 ? 1.699 -6.392 -3.916 1.00 2.82 511 HIS A C 1
ATOM 5087 O O . HIS A 1 302 ? 2.458 -5.836 -4.700 1.00 3.78 511 HIS A O 1
ATOM 5102 N N . ASP A 1 303 ? 0.698 -7.156 -4.325 1.00 2.88 512 ASP A N 1
ATOM 5103 C CA . ASP A 1 303 ? 0.441 -7.337 -5.745 1.00 4.27 512 ASP A CA 1
ATOM 5104 C C . ASP A 1 303 ? 0.140 -6.012 -6.460 1.00 5.37 512 ASP A C 1
ATOM 5105 O O . ASP A 1 303 ? 0.346 -5.888 -7.682 1.00 5.76 512 ASP A O 1
ATOM 5114 N N . HIS A 1 304 ? -0.365 -5.034 -5.712 1.00 4.31 513 HIS A N 1
ATOM 5115 C CA . HIS A 1 304 ? -0.690 -3.725 -6.250 1.00 4.55 513 HIS A CA 1
ATOM 5116 C C . HIS A 1 304 ? 0.516 -2.819 -6.405 1.00 4.38 513 HIS A C 1
ATOM 5117 O O . HIS A 1 304 ? 0.435 -1.765 -7.025 1.00 5.70 513 HIS A O 1
ATOM 5132 N N . TYR A 1 305 ? 1.648 -3.219 -5.857 1.00 4.22 514 TYR A N 1
ATOM 5133 C CA . TYR A 1 305 ? 2.763 -2.298 -5.841 1.00 4.67 514 TYR A CA 1
ATOM 5134 C C . TYR A 1 305 ? 3.270 -1.960 -7.252 1.00 2.86 514 TYR A C 1
ATOM 5135 O O . TYR A 1 305 ? 3.485 -0.798 -7.572 1.00 3.91 514 TYR A O 1
ATOM 5153 N N . PHE A 1 306 ? 3.473 -2.980 -8.079 1.00 2.75 515 PHE A N 1
ATOM 5154 C CA . PHE A 1 306 ? 4.148 -2.848 -9.358 1.00 3.61 515 PHE A CA 1
ATOM 5155 C C . PHE A 1 306 ? 3.384 -1.862 -10.247 1.00 3.48 515 PHE A C 1
ATOM 5156 O O . PHE A 1 306 ? 3.958 -0.867 -10.699 1.00 3.66 515 PHE A O 1
ATOM 5173 N N . SER A 1 307 ? 2.089 -2.045 -10.420 1.00 3.93 516 SER A N 1
ATOM 5174 C CA . SER A 1 307 ? 1.349 -1.160 -11.306 1.00 4.65 516 SER A CA 1
ATOM 5175 C C . SER A 1 307 ? 1.077 0.206 -10.706 1.00 3.61 516 SER A C 1
ATOM 5176 O O . SER A 1 307 ? 0.948 1.186 -11.430 1.00 4.39 516 SER A O 1
ATOM 5184 N N . THR A 1 308 ? 1.005 0.298 -9.384 1.00 4.01 517 THR A N 1
ATOM 5185 C CA . THR A 1 308 ? 0.786 1.599 -8.751 1.00 3.52 517 THR A CA 1
ATOM 5186 C C . THR A 1 308 ? 2.004 2.503 -9.027 1.00 4.15 517 THR A C 1
ATOM 5187 O O . THR A 1 308 ? 1.872 3.684 -9.381 1.00 5.43 517 THR A O 1
ATOM 5198 N N . VAL A 1 309 ? 3.213 1.951 -8.907 1.00 4.88 518 VAL A N 1
ATOM 5199 C CA . VAL A 1 309 ? 4.410 2.737 -9.193 1.00 6.18 518 VAL A CA 1
ATOM 5200 C C . VAL A 1 309 ? 4.484 3.116 -10.673 1.00 6.04 518 VAL A C 1
ATOM 5201 O O . VAL A 1 309 ? 4.781 4.278 -10.999 1.00 6.13 518 VAL A O 1
ATOM 5214 N N . LEU A 1 310 ? 4.223 2.178 -11.593 1.00 6.24 519 LEU A N 1
ATOM 5215 C CA . LEU A 1 310 ? 4.218 2.534 -13.024 1.00 6.70 519 LEU A CA 1
ATOM 5216 C C . LEU A 1 310 ? 3.236 3.663 -13.279 1.00 5.73 519 LEU A C 1
ATOM 5217 O O . LEU A 1 310 ? 3.541 4.604 -14.011 1.00 6.28 519 LEU A O 1
ATOM 5233 N N . GLY A 1 311 ? 2.070 3.615 -12.655 1.00 5.43 520 GLY A N 1
ATOM 5234 C CA . GLY A 1 311 ? 1.065 4.655 -12.877 1.00 6.43 520 GLY A CA 1
ATOM 5235 C C . GLY A 1 311 ? 1.523 6.019 -12.400 1.00 6.84 520 GLY A C 1
ATOM 5236 O O . GLY A 1 311 ? 1.227 7.062 -13.004 1.00 9.09 520 GLY A O 1
ATOM 5240 N N . LEU A 1 312 ? 2.281 6.034 -11.310 1.00 5.93 521 LEU A N 1
ATOM 5241 C CA . LEU A 1 312 ? 2.789 7.291 -10.776 1.00 7.70 521 LEU A CA 1
ATOM 5242 C C . LEU A 1 312 ? 3.853 7.946 -11.649 1.00 8.17 521 LEU A C 1
ATOM 5243 O O . LEU A 1 312 ? 4.126 9.147 -11.493 1.00 10.35 521 LEU A O 1
ATOM 5293 N N . ASP A 1 314 ? 3.580 7.903 -14.983 1.00 9.32 523 ASP A N 1
ATOM 5294 C CA . ASP A 1 314 ? 2.919 8.088 -16.276 1.00 11.00 523 ASP A CA 1
ATOM 5295 C C . ASP A 1 314 ? 3.587 7.242 -17.357 1.00 12.57 523 ASP A C 1
ATOM 5296 O O . ASP A 1 314 ? 3.737 7.687 -18.489 1.00 13.49 523 ASP A O 1
ATOM 5305 N N . ILE A 1 315 ? 3.952 6.011 -16.998 1.00 13.46 524 ILE A N 1
ATOM 5306 C CA . ILE A 1 315 ? 4.630 5.114 -17.933 1.00 15.98 524 ILE A CA 1
ATOM 5307 C C . ILE A 1 315 ? 3.672 4.649 -19.026 1.00 16.55 524 ILE A C 1
ATOM 5308 O O . ILE A 1 315 ? 2.558 4.224 -18.726 1.00 18.26 524 ILE A O 1
ATOM 5324 N N . SER A 1 316 ? 4.130 4.722 -20.273 1.00 14.41 525 SER A N 1
ATOM 5325 C CA . SER A 1 316 ? 3.377 4.288 -21.456 1.00 16.19 525 SER A CA 1
ATOM 5326 C C . SER A 1 316 ? 4.184 3.311 -22.325 1.00 13.16 525 SER A C 1
ATOM 5327 O O . SER A 1 316 ? 5.391 3.167 -22.150 1.00 10.91 525 SER A O 1
ATOM 5335 N N . ASN A 1 317 ? 3.523 2.679 -23.302 1.00 13.91 526 ASN A N 1
ATOM 5336 C CA . ASN A 1 317 ? 4.088 1.533 -24.035 1.00 15.16 526 ASN A CA 1
ATOM 5337 C C . ASN A 1 317 ? 4.508 0.446 -23.049 1.00 14.37 526 ASN A C 1
ATOM 5338 O O . ASN A 1 317 ? 5.569 -0.167 -23.202 1.00 16.08 526 ASN A O 1
ATOM 5349 N N . SER A 1 318 ? 3.706 0.249 -22.016 1.00 12.93 527 SER A N 1
ATOM 5350 C CA . SER A 1 318 ? 3.960 -0.794 -21.055 1.00 13.23 527 SER A CA 1
ATOM 5351 C C . SER A 1 318 ? 2.932 -1.896 -21.197 1.00 12.47 527 SER A C 1
ATOM 5352 O O . SER A 1 318 ? 1.738 -1.658 -21.055 1.00 15.28 527 SER A O 1
ATOM 5360 N N . GLN A 1 319 ? 3.400 -3.101 -21.500 1.00 9.68 528 GLN A N 1
ATOM 5361 C CA . GLN A 1 319 ? 2.520 -4.252 -21.516 1.00 11.08 528 GLN A CA 1
ATOM 5362 C C . GLN A 1 319 ? 2.437 -4.958 -20.171 1.00 11.16 528 GLN A C 1
ATOM 5363 O O . GLN A 1 319 ? 1.632 -5.879 -20.018 1.00 14.87 528 GLN A O 1
ATOM 5377 N N . THR A 1 320 ? 3.254 -4.550 -19.202 1.00 9.09 529 THR A N 1
ATOM 5378 C CA . THR A 1 320 ? 3.201 -5.123 -17.858 1.00 9.50 529 THR A CA 1
ATOM 5379 C C . THR A 1 320 ? 2.195 -4.419 -16.933 1.00 9.13 529 THR A C 1
ATOM 5380 O O . THR A 1 320 ? 1.736 -5.011 -15.947 1.00 11.21 529 THR A O 1
ATOM 5391 N N . TYR A 1 321 ? 1.824 -3.181 -17.264 1.00 7.03 530 TYR A N 1
ATOM 5392 C CA . TYR A 1 321 ? 0.893 -2.409 -16.451 1.00 7.01 530 TYR A CA 1
ATOM 5393 C C . TYR A 1 321 ? -0.501 -3.006 -16.448 1.00 6.76 530 TYR A C 1
ATOM 5394 O O . TYR A 1 321 ? -1.088 -3.292 -17.503 1.00 8.85 530 TYR A O 1
ATOM 5412 N N . ARG A 1 322 ? -1.028 -3.210 -15.241 1.00 5.66 531 ARG A N 1
ATOM 5413 C CA . ARG A 1 322 ? -2.399 -3.672 -15.053 1.00 6.82 531 ARG A CA 1
ATOM 5414 C C . ARG A 1 322 ? -3.232 -2.632 -14.309 1.00 6.27 531 ARG A C 1
ATOM 5415 O O . ARG A 1 322 ? -3.049 -2.407 -13.102 1.00 6.28 531 ARG A O 1
ATOM 5436 N N . LYS A 1 323 ? -4.139 -1.989 -15.036 1.00 7.96 532 LYS A N 1
ATOM 5437 C CA . LYS A 1 323 ? -4.933 -0.893 -14.476 1.00 10.18 532 LYS A CA 1
ATOM 5438 C C . LYS A 1 323 ? -5.673 -1.328 -13.197 1.00 8.22 532 LYS A C 1
ATOM 5439 O O . LYS A 1 323 ? -5.738 -0.564 -12.231 1.00 8.59 532 LYS A O 1
ATOM 5458 N N . GLU A 1 324 ? -6.163 -2.565 -13.169 1.00 8.64 533 GLU A N 1
ATOM 5459 C CA . GLU A 1 324 ? -6.935 -3.054 -12.034 1.00 10.48 533 GLU A CA 1
ATOM 5460 C C . GLU A 1 324 ? -6.064 -3.260 -10.783 1.00 9.44 533 GLU A C 1
ATOM 5461 O O . GLU A 1 324 ? -6.585 -3.399 -9.676 1.00 12.64 533 GLU A O 1
ATOM 5507 N N . ASP A 1 326 ? -3.522 -1.029 -10.100 1.00 6.31 535 ASP A N 1
ATOM 5508 C CA . ASP A 1 326 ? -3.005 0.308 -9.813 1.00 5.88 535 ASP A CA 1
ATOM 5509 C C . ASP A 1 326 ? -3.971 0.947 -8.811 1.00 5.70 535 ASP A C 1
ATOM 5510 O O . ASP A 1 326 ? -5.108 1.255 -9.143 1.00 7.53 535 ASP A O 1
ATOM 5519 N N . ILE A 1 327 ? -3.517 1.143 -7.593 1.00 6.01 536 ILE A N 1
ATOM 5520 C CA . ILE A 1 327 ? -4.391 1.682 -6.547 1.00 6.04 536 ILE A CA 1
ATOM 5521 C C . ILE A 1 327 ? -5.063 2.992 -6.977 1.00 7.44 536 ILE A C 1
ATOM 5522 O O . ILE A 1 327 ? -6.223 3.243 -6.664 1.00 9.74 536 ILE A O 1
ATOM 5538 N N . LEU A 1 328 ? -4.351 3.816 -7.719 1.00 6.16 537 LEU A N 1
ATOM 5539 C CA . LEU A 1 328 ? -4.853 5.139 -8.059 1.00 7.49 537 LEU A CA 1
ATOM 5540 C C . LEU A 1 328 ? -5.698 5.180 -9.330 1.00 8.01 537 LEU A C 1
ATOM 5541 O O . LEU A 1 328 ? -6.373 6.166 -9.579 1.00 8.83 537 LEU A O 1
ATOM 5557 N N . ALA A 1 329 ? -5.663 4.139 -10.138 1.00 8.87 538 ALA A N 1
ATOM 5558 C CA . ALA A 1 329 ? -6.298 4.207 -11.447 1.00 10.15 538 ALA A 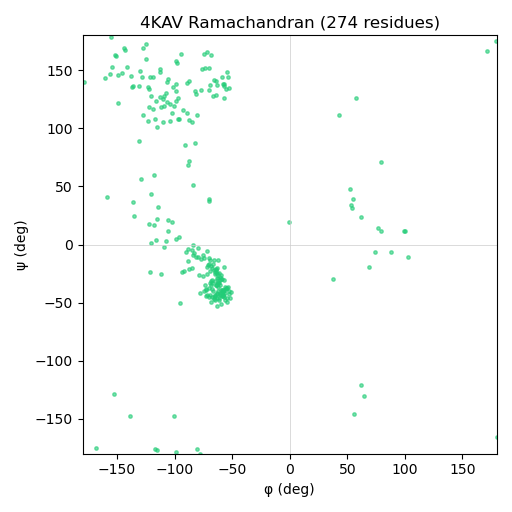CA 1
ATOM 5559 C C . ALA A 1 329 ? -7.794 4.517 -11.424 1.00 11.81 538 ALA A C 1
ATOM 5560 O O . ALA A 1 329 ? -8.281 5.270 -12.267 1.00 12.73 538 ALA A O 1
ATOM 5567 N N . ALA A 1 330 ? -8.525 3.951 -10.471 1.00 13.45 539 ALA A N 1
ATOM 5568 C CA . ALA A 1 330 ? -9.965 4.199 -10.404 1.00 14.41 539 ALA A CA 1
ATOM 5569 C C . ALA A 1 330 ? -10.291 5.617 -9.943 1.00 13.40 539 ALA A C 1
ATOM 5570 O O . ALA A 1 330 ? -11.438 6.045 -9.997 1.00 15.29 539 ALA A O 1
ATOM 5577 N N A CYS A 1 331 ? -9.265 6.330 -9.487 0.49 12.85 540 CYS A N 1
ATOM 5578 N N B CYS A 1 331 ? -9.293 6.343 -9.452 0.51 11.33 540 CYS A N 1
ATOM 5579 C CA A CYS A 1 331 ? -9.423 7.698 -9.007 0.49 12.45 540 CYS A CA 1
ATOM 5580 C CA B CYS A 1 331 ? -9.515 7.733 -9.052 0.51 9.43 540 CYS A CA 1
ATOM 5581 C C A CYS A 1 331 ? -8.822 8.722 -9.975 0.49 11.81 540 CYS A C 1
ATOM 5582 C C B CYS A 1 331 ? -8.690 8.706 -9.902 0.51 9.82 540 CYS A C 1
ATOM 5583 O O A CYS A 1 331 ? -8.942 9.929 -9.761 0.49 12.18 540 CYS A O 1
ATOM 5584 O O B CYS A 1 331 ? -8.483 9.861 -9.510 0.51 8.97 540 CYS A O 1
ATOM 5598 N N . ARG A 1 332 ? -8.208 8.240 -11.052 1.00 10.13 541 ARG A N 1
ATOM 5599 C CA . ARG A 1 332 ? -7.421 9.087 -11.953 1.00 11.51 541 ARG A CA 1
ATOM 5600 C C . ARG A 1 332 ? -8.254 9.573 -13.129 1.00 13.62 541 ARG A C 1
ATOM 5601 O O . ARG A 1 332 ? -8.941 8.790 -13.787 1.00 14.84 541 ARG A O 1
ATOM 5622 N N . ARG A 1 333 ? -8.192 10.878 -13.391 1.00 14.79 542 ARG A N 1
ATOM 5623 C CA . ARG A 1 333 ? -8.911 11.486 -14.499 1.00 18.35 542 ARG A CA 1
ATOM 5624 C C . ARG A 1 333 ? -8.396 10.929 -15.824 1.00 20.39 542 ARG A C 1
ATOM 5625 O O . ARG A 1 333 ? -7.190 10.740 -15.993 1.00 20.04 542 ARG A O 1
ATOM 5646 N N . PRO A 1 334 ? -9.308 10.620 -16.761 1.00 23.38 543 PRO A N 1
ATOM 5647 C CA . PRO A 1 334 ? -8.880 10.013 -18.029 1.00 25.48 543 PRO A CA 1
ATOM 5648 C C . PRO A 1 334 ? -7.989 10.927 -18.881 1.00 26.64 543 PRO A C 1
ATOM 5649 O O . PRO A 1 334 ? -8.114 12.148 -18.779 1.00 27.70 543 PRO A O 1
#

B-factor: mean 12.58, std 8.31, range [1.44, 60.53]